Protein AF-A0AAD8EHT3-F1 (afdb_monomer_lite)

Sequence (189 aa):
LVNNEAGGGKAASSDLCIQLLSHLYFESTPKNPLKSAIARMLMTFPEESHDTVCAHLSASLNKLITAHTTPIQANTVMVAINCCFDNFSLGVSAVSCHVALVLEFIKTSLKSYLLQLSEDVSPAKKMEICQMVHNAVRTTVSLLQKCQTEVRQVVSAETGHKDELDSIMNLADLITIQCRITDSSQMMW

Radius of gyration: 20.11 Å; chains: 1; bounding box: 76×44×55 Å

Organism: Diploptera punctata (NCBI:txid6984)

Structure (mmCIF, N/CA/C/O backbone):
data_AF-A0AAD8EHT3-F1
#
_entry.id   AF-A0AAD8EHT3-F1
#
loop_
_atom_site.group_PDB
_atom_site.id
_atom_site.type_symbol
_atom_site.label_atom_id
_atom_site.label_alt_id
_atom_site.label_comp_id
_atom_site.label_asym_id
_atom_site.label_entity_id
_atom_site.label_seq_id
_atom_site.pdbx_PDB_ins_code
_atom_site.Cartn_x
_atom_site.Cartn_y
_atom_site.Cartn_z
_atom_site.occupancy
_atom_site.B_iso_or_equiv
_atom_site.auth_seq_id
_atom_site.auth_comp_id
_atom_site.auth_asym_id
_atom_site.auth_atom_id
_atom_site.pdbx_PDB_model_num
ATOM 1 N N . LEU A 1 1 ? -42.923 4.205 32.806 1.00 37.31 1 LEU A N 1
ATOM 2 C CA . LEU A 1 1 ? -42.535 3.334 31.676 1.00 37.31 1 LEU A CA 1
ATOM 3 C C . LEU A 1 1 ? -42.015 4.241 30.572 1.00 37.31 1 LEU A C 1
ATOM 5 O O . LEU A 1 1 ? -42.803 4.810 29.833 1.00 37.31 1 LEU A O 1
ATOM 9 N N . VAL A 1 2 ? -40.708 4.497 30.591 1.00 36.97 2 VAL A N 1
ATOM 10 C CA . VAL A 1 2 ? -40.001 5.323 29.603 1.00 36.97 2 VAL A CA 1
ATOM 11 C C . VAL A 1 2 ? -39.417 4.349 28.587 1.00 36.97 2 VAL A C 1
ATOM 13 O O . VAL A 1 2 ? -38.594 3.521 28.970 1.00 36.97 2 VAL A O 1
ATOM 16 N N . ASN A 1 3 ? -39.883 4.402 27.338 1.00 37.06 3 ASN A N 1
ATOM 17 C CA . ASN A 1 3 ? -39.340 3.587 26.255 1.00 37.06 3 ASN A CA 1
ATOM 18 C C . ASN A 1 3 ? -38.229 4.339 25.518 1.00 37.06 3 ASN A C 1
ATOM 20 O O . ASN A 1 3 ? -38.344 5.516 25.186 1.00 37.06 3 ASN A O 1
ATOM 24 N N . ASN A 1 4 ? -37.148 3.592 25.327 1.00 43.16 4 ASN A N 1
ATOM 25 C CA . ASN A 1 4 ? -35.853 3.931 24.766 1.00 43.16 4 ASN A CA 1
ATOM 26 C C . ASN A 1 4 ? -35.899 3.722 23.239 1.00 43.16 4 ASN A C 1
ATOM 28 O O . ASN A 1 4 ? -35.985 2.577 22.811 1.00 43.16 4 ASN A O 1
ATOM 32 N N . GLU A 1 5 ? -35.808 4.776 22.420 1.00 40.94 5 GLU A N 1
ATOM 33 C CA . GLU A 1 5 ? -35.665 4.653 20.949 1.00 40.94 5 GLU A CA 1
ATOM 34 C C . GLU A 1 5 ? -34.711 5.708 20.340 1.00 40.94 5 GLU A C 1
ATOM 36 O O . GLU A 1 5 ? -34.963 6.262 19.276 1.00 40.94 5 GLU A O 1
ATOM 41 N N . ALA A 1 6 ? -33.577 6.003 20.990 1.00 43.91 6 ALA A N 1
ATOM 42 C CA . ALA A 1 6 ? -32.605 6.987 20.474 1.00 43.91 6 ALA A CA 1
ATOM 43 C C . ALA A 1 6 ? -31.247 6.403 20.012 1.00 43.91 6 ALA A C 1
ATOM 45 O O . ALA A 1 6 ? -30.389 7.148 19.542 1.00 43.91 6 ALA A O 1
ATOM 46 N N . GLY A 1 7 ? -31.020 5.087 20.121 1.00 43.69 7 GLY A N 1
ATOM 47 C CA . GLY A 1 7 ? -29.690 4.481 19.915 1.00 43.69 7 GLY A CA 1
ATOM 48 C C . GLY A 1 7 ? -29.315 4.092 18.474 1.00 43.69 7 GLY A C 1
ATOM 49 O O . GLY A 1 7 ? -28.131 4.028 18.156 1.00 43.69 7 GLY A O 1
ATOM 50 N N . GLY A 1 8 ? -30.287 3.845 17.587 1.00 43.28 8 GLY A N 1
ATOM 51 C CA . GLY A 1 8 ? -30.030 3.200 16.285 1.00 43.28 8 GLY A CA 1
ATOM 52 C C . GLY A 1 8 ? -29.491 4.112 15.172 1.00 43.28 8 GLY A C 1
ATOM 53 O O . GLY A 1 8 ? -28.703 3.671 14.341 1.00 43.28 8 GLY A O 1
ATOM 54 N N . GLY A 1 9 ? -29.867 5.396 15.152 1.00 52.72 9 GLY A N 1
ATOM 55 C CA . GLY A 1 9 ? -29.523 6.307 14.046 1.00 52.72 9 GLY A CA 1
ATOM 56 C C . GLY A 1 9 ? -28.096 6.870 14.089 1.00 52.72 9 GLY A C 1
ATOM 57 O O . GLY A 1 9 ? -27.505 7.154 13.049 1.00 52.72 9 GLY A O 1
ATOM 58 N N . LYS A 1 10 ? -27.511 7.012 15.286 1.00 57.91 10 LYS A N 1
ATOM 59 C CA . LYS A 1 10 ? -26.190 7.638 15.472 1.00 57.91 10 LYS A CA 1
ATOM 60 C C . LYS A 1 10 ? -25.037 6.696 15.104 1.00 57.91 10 LYS A C 1
ATOM 62 O O . LYS A 1 10 ? -24.055 7.143 14.519 1.00 57.91 10 LYS A O 1
ATOM 67 N N . ALA A 1 11 ? -25.184 5.401 15.390 1.00 62.53 11 ALA A N 1
ATOM 68 C CA . ALA A 1 11 ? -24.190 4.381 15.057 1.00 62.53 11 ALA A CA 1
ATOM 69 C C . ALA A 1 11 ? -24.101 4.137 13.539 1.00 62.53 11 ALA A C 1
ATOM 71 O O . ALA A 1 11 ? -23.008 4.164 12.981 1.00 62.53 11 ALA A O 1
ATOM 72 N N . ALA A 1 12 ? -25.247 4.010 12.857 1.00 65.81 12 ALA A N 1
ATOM 73 C CA . ALA A 1 12 ? -25.299 3.814 11.405 1.00 65.81 12 ALA A CA 1
ATOM 74 C C . ALA A 1 12 ? -24.742 5.017 10.618 1.00 65.81 12 ALA A C 1
ATOM 76 O O . ALA A 1 12 ? -24.048 4.845 9.619 1.00 65.81 12 ALA A O 1
ATOM 77 N N . SER A 1 13 ? -24.996 6.245 11.089 1.00 76.81 13 SER A N 1
ATOM 78 C CA . SER A 1 13 ? -24.425 7.450 10.475 1.00 76.81 13 SER A CA 1
ATOM 79 C C . SER A 1 13 ? -22.910 7.550 10.677 1.00 76.81 13 SER A C 1
ATOM 81 O O . SER A 1 13 ? -22.218 8.037 9.787 1.00 76.81 13 SER A O 1
ATOM 83 N N . SER A 1 14 ? -22.395 7.114 11.832 1.00 86.00 14 SER A N 1
ATOM 84 C CA . SER A 1 14 ? -20.956 7.127 12.116 1.00 86.00 14 SER A CA 1
ATOM 85 C C . SER A 1 14 ? -20.207 6.115 11.252 1.00 86.00 14 SER A C 1
ATOM 87 O O . SER A 1 14 ? -19.150 6.440 10.720 1.00 86.00 14 SER A O 1
ATOM 89 N N . ASP A 1 15 ? -20.773 4.922 11.065 1.00 91.94 15 ASP A N 1
ATOM 90 C CA . ASP A 1 15 ? -20.191 3.877 10.219 1.00 91.94 15 ASP A CA 1
ATOM 91 C C . ASP A 1 15 ? -20.063 4.329 8.756 1.00 91.94 15 ASP A C 1
ATOM 93 O O . ASP A 1 15 ? -18.984 4.241 8.171 1.00 91.94 15 ASP A O 1
ATOM 97 N N . LEU A 1 16 ? -21.115 4.943 8.200 1.00 93.12 16 LEU A N 1
ATOM 98 C CA . LEU A 1 16 ? -21.077 5.510 6.849 1.00 93.12 16 LEU A CA 1
ATOM 99 C C . LEU A 1 16 ? -19.999 6.600 6.711 1.00 93.12 16 LEU A C 1
ATOM 101 O O . LEU A 1 16 ? -19.288 6.652 5.706 1.00 93.12 16 LEU A O 1
ATOM 105 N N . CYS A 1 17 ? -19.857 7.474 7.714 1.00 95.38 17 CYS A N 1
ATOM 106 C CA . CYS A 1 17 ? -18.812 8.498 7.722 1.00 95.38 17 CYS A CA 1
ATOM 107 C C . CYS A 1 17 ? -17.410 7.881 7.758 1.00 95.38 17 CYS A C 1
ATOM 109 O O . CYS A 1 17 ? -16.543 8.315 7.001 1.00 95.38 17 CYS A O 1
ATOM 111 N N . ILE A 1 18 ? -17.189 6.866 8.598 1.00 96.44 18 ILE A N 1
ATOM 112 C CA . ILE A 1 18 ? -15.921 6.132 8.674 1.00 96.44 18 ILE A CA 1
ATOM 113 C C . ILE A 1 18 ? -15.610 5.488 7.323 1.00 96.44 18 ILE A C 1
ATOM 115 O O . ILE A 1 18 ? -14.512 5.663 6.799 1.00 96.44 18 ILE A O 1
ATOM 119 N N . GLN A 1 19 ? -16.583 4.802 6.724 1.00 95.62 19 GLN A N 1
ATOM 120 C CA . GLN A 1 19 ? -16.431 4.161 5.423 1.00 95.62 19 GLN A CA 1
ATOM 121 C C . GLN A 1 19 ? -16.062 5.175 4.331 1.00 95.62 19 GLN A C 1
ATOM 123 O O . GLN A 1 19 ? -15.115 4.956 3.571 1.00 95.62 19 GLN A O 1
ATOM 128 N N . LEU A 1 20 ? -16.774 6.305 4.270 1.00 96.00 20 LEU A N 1
ATOM 129 C CA . LEU A 1 20 ? -16.511 7.364 3.298 1.00 96.00 20 LEU A CA 1
ATOM 130 C C . LEU A 1 20 ? -15.115 7.968 3.486 1.00 96.00 20 LEU A C 1
ATOM 132 O O . LEU A 1 20 ? -14.387 8.137 2.511 1.00 96.00 20 LEU A O 1
ATOM 136 N N . LEU A 1 21 ? -14.724 8.272 4.725 1.00 96.81 21 LEU A N 1
ATOM 137 C CA . LEU A 1 21 ? -13.402 8.818 5.033 1.00 96.81 21 LEU A CA 1
ATOM 138 C C . LEU A 1 21 ? -12.288 7.822 4.693 1.00 96.81 21 LEU A C 1
ATOM 140 O O . LEU A 1 21 ? -11.294 8.222 4.095 1.00 96.81 21 LEU A O 1
ATOM 144 N N . SER A 1 22 ? -12.464 6.535 4.994 1.00 96.56 22 SER A N 1
ATOM 145 C CA . SER A 1 22 ? -11.524 5.475 4.613 1.00 96.56 22 SER A CA 1
ATOM 146 C C . SER A 1 22 ? -11.367 5.371 3.095 1.00 96.56 22 SER A C 1
ATOM 148 O O . SER A 1 22 ? -10.245 5.285 2.598 1.00 96.56 22 SER A O 1
ATOM 150 N N . HIS A 1 23 ? -12.462 5.461 2.335 1.00 95.06 23 HIS A N 1
ATOM 151 C CA . HIS A 1 23 ? -12.397 5.475 0.874 1.00 95.06 23 HIS A CA 1
ATOM 152 C C . HIS A 1 23 ? -11.680 6.729 0.346 1.00 95.06 23 HIS A C 1
ATOM 154 O O . HIS A 1 23 ? -10.709 6.619 -0.404 1.00 95.06 23 HIS A O 1
ATOM 160 N N . LEU A 1 24 ? -12.083 7.920 0.805 1.00 95.38 24 LEU A N 1
ATOM 161 C CA . LEU A 1 24 ? -11.462 9.191 0.420 1.00 95.38 24 LEU A CA 1
ATOM 162 C C . LEU A 1 24 ? -9.980 9.256 0.796 1.00 95.38 24 LEU A C 1
ATOM 164 O O . LEU A 1 24 ? -9.190 9.863 0.071 1.00 95.38 24 LEU A O 1
ATOM 168 N N . TYR A 1 25 ? -9.586 8.632 1.910 1.00 96.50 25 TYR A N 1
ATOM 169 C CA . TYR A 1 25 ? -8.190 8.535 2.306 1.00 96.50 25 TYR A CA 1
ATOM 170 C C . TYR A 1 25 ? -7.372 7.882 1.196 1.00 96.50 25 TYR A C 1
ATOM 172 O O . TYR A 1 25 ? -6.340 8.432 0.819 1.00 96.50 25 TYR A O 1
ATOM 180 N N . PHE A 1 26 ? -7.820 6.752 0.648 1.00 95.06 26 PHE A N 1
ATOM 181 C CA . PHE A 1 26 ? -7.083 6.022 -0.383 1.00 95.06 26 PHE A CA 1
ATOM 182 C C . PHE A 1 26 ? -7.149 6.659 -1.775 1.00 95.06 26 PHE A C 1
ATOM 184 O O . PHE A 1 26 ? -6.147 6.613 -2.485 1.00 95.06 26 PHE A O 1
ATOM 191 N N . GLU A 1 27 ? -8.250 7.325 -2.123 1.00 92.25 27 GLU A N 1
ATOM 192 C CA . GLU A 1 27 ? -8.366 8.106 -3.368 1.00 92.25 27 GLU A CA 1
ATOM 193 C C . GLU A 1 27 ? -7.517 9.392 -3.340 1.00 92.25 27 GLU A C 1
ATOM 195 O O . GLU A 1 27 ? -7.136 9.942 -4.375 1.00 92.25 27 GLU A O 1
ATOM 200 N N . SER A 1 28 ? -7.186 9.892 -2.145 1.00 90.62 28 SER A N 1
ATOM 201 C CA . SER A 1 28 ? -6.383 11.104 -1.996 1.00 90.62 28 SER A CA 1
ATOM 202 C C . SER A 1 28 ? -4.919 10.873 -2.365 1.00 90.62 28 SER A C 1
ATOM 204 O O . SER A 1 28 ? -4.257 9.950 -1.868 1.00 90.62 28 SER A O 1
ATOM 206 N N . THR A 1 29 ? -4.378 11.795 -3.165 1.00 88.81 29 THR A N 1
ATOM 207 C CA . THR A 1 29 ? -2.983 11.758 -3.603 1.00 88.81 29 THR A CA 1
ATOM 208 C C . THR A 1 29 ? -1.998 11.841 -2.428 1.00 88.81 29 THR A C 1
ATOM 210 O O . THR A 1 29 ? -2.265 12.495 -1.411 1.00 88.81 29 THR A O 1
ATOM 213 N N . PRO A 1 30 ? -0.823 11.199 -2.542 1.00 85.94 30 PRO A N 1
ATOM 214 C CA . PRO A 1 30 ? 0.233 11.313 -1.541 1.00 85.94 30 PRO A CA 1
ATOM 215 C C . PRO A 1 30 ? 0.644 12.778 -1.341 1.00 85.94 30 PRO A C 1
ATOM 217 O O . PRO A 1 30 ? 0.691 13.544 -2.301 1.00 85.94 30 PRO A O 1
ATOM 220 N N . LYS A 1 31 ? 0.972 13.164 -0.101 1.00 84.50 31 LYS A N 1
ATOM 221 C CA . LYS A 1 31 ? 1.344 14.542 0.296 1.00 84.50 31 LYS A CA 1
ATOM 222 C C . LYS A 1 31 ? 0.239 15.599 0.138 1.00 84.50 31 LYS A C 1
ATOM 224 O O . LYS A 1 31 ? 0.491 16.774 0.392 1.00 84.50 31 LYS A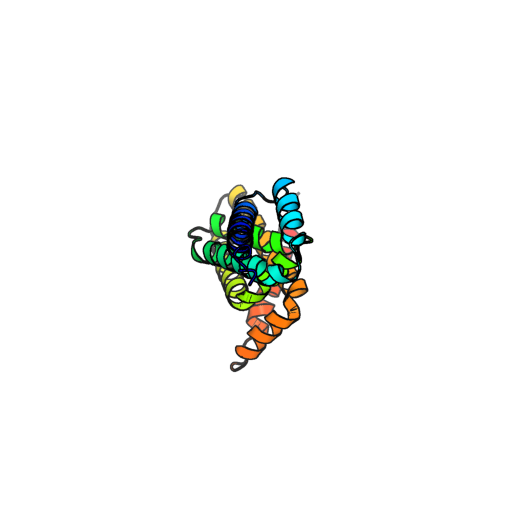 O 1
ATOM 229 N N . ASN A 1 32 ? -0.980 15.210 -0.235 1.00 87.12 32 ASN A N 1
ATOM 230 C CA . ASN A 1 32 ? -2.122 16.115 -0.231 1.00 87.12 32 ASN A CA 1
ATOM 231 C C . ASN A 1 32 ? -2.518 16.458 1.221 1.00 87.12 32 ASN A C 1
ATOM 233 O O . ASN A 1 32 ? -2.759 15.530 2.001 1.00 87.12 32 ASN A O 1
ATOM 237 N N . PRO A 1 33 ? -2.651 17.749 1.593 1.00 91.69 33 PRO A N 1
ATOM 238 C CA . PRO A 1 33 ? -3.118 18.151 2.923 1.00 91.69 33 PRO A CA 1
ATOM 239 C C . PRO A 1 33 ? -4.448 17.504 3.331 1.00 91.69 33 PRO A C 1
ATOM 241 O O . PRO A 1 33 ? -4.661 17.237 4.515 1.00 91.69 33 PRO A O 1
ATOM 244 N N . LEU A 1 34 ? -5.314 17.201 2.357 1.00 92.75 34 LEU A N 1
ATOM 245 C CA . LEU A 1 34 ? -6.569 16.488 2.570 1.00 92.75 34 LEU A CA 1
ATOM 246 C C . LEU A 1 34 ? -6.339 15.082 3.134 1.00 92.75 34 LEU A C 1
ATOM 248 O O . LEU A 1 34 ? -7.007 14.708 4.090 1.00 92.75 34 LEU A O 1
ATOM 252 N N . LYS A 1 35 ? -5.362 14.326 2.618 1.00 94.81 35 LYS A N 1
ATOM 253 C CA . LYS A 1 35 ? -5.069 12.963 3.093 1.00 94.81 35 LYS A CA 1
ATOM 254 C C . LYS A 1 35 ? -4.666 12.968 4.569 1.00 94.81 35 LYS A C 1
ATOM 256 O O . LYS A 1 35 ? -5.177 12.173 5.354 1.00 94.81 35 LYS A O 1
ATOM 261 N N . SER A 1 36 ? -3.807 13.911 4.964 1.00 94.00 36 SER A N 1
ATOM 262 C CA . SER A 1 36 ? -3.412 14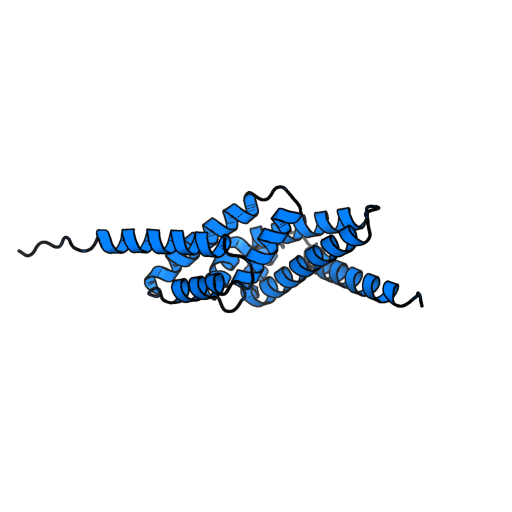.097 6.366 1.00 94.00 36 SER A CA 1
ATOM 263 C C . SER A 1 36 ? -4.570 14.590 7.236 1.00 94.00 36 SER A C 1
ATOM 265 O O . SER A 1 36 ? -4.673 14.200 8.396 1.00 94.00 36 SER A O 1
ATOM 267 N N . ALA A 1 37 ? -5.454 15.437 6.701 1.00 95.75 37 ALA A N 1
ATOM 268 C CA . ALA A 1 37 ? -6.655 15.861 7.411 1.00 95.75 37 ALA A CA 1
ATOM 269 C C . ALA A 1 37 ? -7.609 14.684 7.652 1.00 95.75 37 ALA A C 1
ATOM 271 O O . ALA A 1 37 ? -8.088 14.531 8.769 1.00 95.75 37 ALA A O 1
ATOM 272 N N . ILE A 1 38 ? -7.821 13.827 6.649 1.00 97.12 38 ILE A N 1
ATOM 273 C CA . ILE A 1 38 ? -8.643 12.619 6.766 1.00 97.12 38 ILE A CA 1
ATOM 274 C C . ILE A 1 38 ? -8.045 11.654 7.794 1.00 97.12 38 ILE A C 1
ATOM 276 O O . ILE A 1 38 ? -8.769 11.206 8.674 1.00 97.12 38 ILE A O 1
ATOM 280 N N . ALA A 1 39 ? -6.734 11.386 7.749 1.00 96.81 39 ALA A N 1
ATOM 281 C CA . ALA A 1 39 ? -6.072 10.544 8.752 1.00 96.81 39 ALA A CA 1
ATOM 282 C C . ALA A 1 39 ? -6.295 11.072 10.177 1.00 96.81 39 ALA A C 1
ATOM 284 O O . ALA A 1 39 ? -6.643 10.311 11.076 1.00 96.81 39 ALA A O 1
ATOM 285 N N . ARG A 1 40 ? -6.161 12.391 10.378 1.00 96.38 40 ARG A N 1
ATOM 286 C CA . ARG A 1 40 ? -6.462 13.024 11.669 1.00 96.38 40 ARG A CA 1
ATOM 287 C C . ARG A 1 40 ? -7.931 12.877 12.051 1.00 96.38 40 ARG A C 1
ATOM 289 O O . ARG A 1 40 ? -8.195 12.517 13.186 1.00 96.38 40 ARG A O 1
ATOM 296 N N . MET A 1 41 ? -8.868 13.105 11.130 1.00 96.62 41 MET A N 1
ATOM 297 C CA . MET A 1 41 ? -10.302 12.922 11.394 1.00 96.62 41 MET A CA 1
ATOM 298 C C . MET A 1 41 ? -10.620 11.481 11.810 1.00 96.62 41 MET A C 1
ATOM 300 O O . MET A 1 41 ? -11.324 11.271 12.792 1.00 96.62 41 MET A O 1
ATOM 304 N N . LEU A 1 42 ? -10.047 10.491 11.123 1.00 96.81 42 LEU A N 1
ATOM 305 C CA . LEU A 1 42 ? -10.203 9.077 11.469 1.00 96.81 42 LEU A CA 1
ATOM 306 C C . LEU A 1 42 ? -9.671 8.764 12.877 1.00 96.81 42 LEU A C 1
ATOM 308 O O . LEU A 1 42 ? -10.299 8.007 13.605 1.00 96.81 42 LEU A O 1
ATOM 312 N N . MET A 1 43 ? -8.572 9.400 13.293 1.00 96.19 43 MET A N 1
ATOM 313 C CA . MET A 1 43 ? -8.020 9.270 14.651 1.00 96.19 43 MET A CA 1
ATOM 314 C C . MET A 1 43 ? -8.768 10.085 15.723 1.00 96.19 43 MET A C 1
ATOM 316 O O . MET A 1 43 ? -8.449 9.956 16.899 1.00 96.19 43 MET A O 1
ATOM 320 N N . THR A 1 44 ? -9.720 10.949 15.348 1.00 95.94 44 THR A N 1
ATOM 321 C CA . THR A 1 44 ? -10.549 11.703 16.315 1.00 95.94 44 THR A CA 1
ATOM 322 C C . THR A 1 44 ? -11.849 10.996 16.682 1.00 95.94 44 THR A C 1
ATOM 324 O O . THR A 1 44 ? -12.582 11.491 17.540 1.00 95.94 44 THR A O 1
ATOM 327 N N . PHE A 1 45 ? -12.159 9.866 16.039 1.00 94.56 45 PHE A N 1
ATOM 328 C CA . PHE A 1 45 ? -13.281 9.039 16.469 1.00 94.56 45 PHE A CA 1
ATOM 329 C C . PHE A 1 45 ? -13.034 8.491 17.885 1.00 94.56 45 PHE A C 1
ATOM 331 O O . PHE A 1 45 ? -11.883 8.362 18.300 1.00 94.56 45 PHE A O 1
ATOM 338 N N . PRO A 1 46 ? -14.100 8.181 18.644 1.00 94.00 46 PRO A N 1
ATOM 339 C CA . PRO A 1 46 ? -13.963 7.515 19.934 1.00 94.00 46 PRO A CA 1
ATOM 340 C C . PRO A 1 46 ? -13.217 6.182 19.796 1.00 94.00 46 PRO A C 1
ATOM 342 O O . PRO A 1 46 ? -13.349 5.504 18.772 1.00 94.00 46 PRO A O 1
ATOM 345 N N . GLU A 1 47 ? -12.471 5.790 20.829 1.00 93.69 47 GLU A N 1
ATOM 346 C CA . GLU A 1 47 ? -11.647 4.573 20.820 1.00 93.69 47 GLU A CA 1
ATOM 347 C C . GLU A 1 47 ? -12.485 3.315 20.548 1.00 93.69 47 GLU A C 1
ATOM 349 O O . GLU A 1 47 ? -12.048 2.423 19.828 1.00 93.69 47 GLU A O 1
ATOM 354 N N . GLU A 1 48 ? -13.745 3.292 20.995 1.00 93.12 48 GLU A N 1
ATOM 355 C CA . GLU A 1 48 ? -14.686 2.195 20.747 1.00 93.12 48 GLU A CA 1
ATOM 356 C C . GLU A 1 48 ? -15.036 2.024 19.258 1.00 93.12 48 GLU A C 1
ATOM 358 O O . GLU A 1 48 ? -15.567 0.992 18.855 1.00 93.12 48 GLU A O 1
ATOM 363 N N . SER A 1 49 ? -14.769 3.039 18.430 1.00 94.56 49 SER A N 1
ATOM 364 C CA . SER A 1 49 ? -14.977 3.004 16.978 1.00 94.56 49 SER A CA 1
ATOM 365 C C . SER A 1 49 ? -13.701 2.687 16.196 1.00 94.56 49 SER A C 1
ATOM 367 O O . SER A 1 49 ? -13.775 2.506 14.980 1.00 94.56 49 SER A O 1
ATOM 369 N N . HIS A 1 50 ? -12.533 2.620 16.845 1.00 95.25 50 HIS A N 1
ATOM 370 C CA . HIS A 1 50 ? -11.260 2.392 16.157 1.00 95.25 50 HIS A CA 1
ATOM 371 C C . HIS A 1 50 ? -11.199 1.033 15.464 1.00 95.25 50 HIS A C 1
ATOM 373 O O . HIS A 1 50 ? -10.689 0.963 14.349 1.00 95.25 50 HIS A O 1
ATOM 379 N N . ASP A 1 51 ? -11.786 -0.014 16.043 1.00 95.38 51 ASP A N 1
ATOM 380 C CA . ASP A 1 51 ? -11.867 -1.327 15.392 1.00 95.38 51 ASP A CA 1
ATOM 381 C C . ASP A 1 51 ? -12.656 -1.253 14.078 1.00 95.38 51 ASP A C 1
ATOM 383 O O . ASP A 1 51 ? -12.225 -1.786 13.054 1.00 95.38 51 ASP A O 1
ATOM 387 N N . THR A 1 52 ? -13.766 -0.510 14.064 1.00 95.81 52 THR A N 1
ATOM 388 C CA . THR A 1 52 ? -14.567 -0.257 12.858 1.00 95.81 52 THR A CA 1
ATOM 389 C C . THR A 1 52 ? -13.791 0.563 11.826 1.00 95.81 52 THR A C 1
ATOM 391 O O . THR A 1 52 ? -13.812 0.245 10.635 1.00 95.81 52 THR A O 1
ATOM 394 N N . VAL A 1 53 ? -13.051 1.592 12.260 1.00 97.06 53 VAL A N 1
ATOM 395 C CA . VAL A 1 53 ? -12.161 2.368 11.379 1.00 97.06 53 VAL A CA 1
ATOM 396 C C . VAL A 1 53 ? -11.101 1.469 10.747 1.00 97.06 53 VAL A C 1
ATOM 398 O O . VAL A 1 53 ? -10.947 1.466 9.523 1.00 97.06 53 VAL A O 1
ATOM 401 N N . CYS A 1 54 ? -10.411 0.671 11.561 1.00 96.81 54 CYS A N 1
ATOM 402 C CA . CYS A 1 54 ? -9.415 -0.295 11.115 1.00 96.81 54 CYS A CA 1
ATOM 403 C C . CYS A 1 54 ? -10.016 -1.302 10.130 1.00 96.81 54 CYS A C 1
ATOM 405 O O . CYS A 1 54 ? -9.401 -1.565 9.097 1.00 96.81 54 CYS A O 1
ATOM 407 N N . ALA A 1 55 ? -11.224 -1.813 10.379 1.00 96.62 55 ALA A N 1
ATOM 408 C CA . ALA A 1 55 ? -11.904 -2.746 9.483 1.00 96.62 55 ALA A CA 1
ATOM 409 C C . ALA A 1 55 ? -12.188 -2.127 8.102 1.00 96.62 55 ALA A C 1
ATOM 411 O O . ALA A 1 55 ? -11.861 -2.732 7.078 1.00 96.62 55 ALA A O 1
ATOM 412 N N . HIS A 1 56 ? -12.724 -0.901 8.046 1.00 97.50 56 HIS A N 1
ATOM 413 C CA . HIS A 1 56 ? -12.997 -0.209 6.776 1.00 97.50 56 HIS A CA 1
ATOM 414 C C . HIS A 1 56 ? -11.720 0.169 6.017 1.00 97.50 56 HIS A C 1
ATOM 416 O O . HIS A 1 56 ? -11.673 0.045 4.787 1.00 97.50 56 HIS A O 1
ATOM 422 N N . LEU A 1 57 ? -10.669 0.602 6.723 1.00 97.56 57 LEU A N 1
ATOM 423 C CA . LEU A 1 57 ? -9.355 0.862 6.125 1.00 97.56 57 LEU A CA 1
ATOM 424 C C . LEU A 1 57 ? -8.751 -0.418 5.542 1.00 97.56 57 LEU A C 1
ATOM 426 O O . LEU A 1 57 ? -8.306 -0.415 4.396 1.00 97.56 57 LEU A O 1
ATOM 430 N N . SER A 1 58 ? -8.790 -1.513 6.300 1.00 96.44 58 SER A N 1
ATOM 431 C CA . SER A 1 58 ? -8.271 -2.822 5.893 1.00 96.44 58 SER A CA 1
ATOM 432 C C . SER A 1 58 ? -9.009 -3.364 4.673 1.00 96.44 58 SER A C 1
ATOM 434 O O . SER A 1 58 ? -8.387 -3.771 3.694 1.00 96.44 58 SER A O 1
ATOM 436 N N . ALA A 1 59 ? -10.344 -3.298 4.676 1.00 96.12 59 ALA A N 1
ATOM 437 C CA . ALA A 1 59 ? -11.167 -3.718 3.546 1.00 96.12 59 ALA A CA 1
ATOM 438 C C . ALA A 1 59 ? -10.867 -2.897 2.282 1.00 96.12 59 ALA A C 1
ATOM 440 O O . ALA A 1 59 ? -10.729 -3.455 1.189 1.00 96.12 59 ALA A O 1
ATOM 441 N N . SER A 1 60 ? -10.713 -1.577 2.431 1.00 95.62 60 SER A N 1
ATOM 442 C CA . SER A 1 60 ? -10.352 -0.684 1.326 1.00 95.62 60 SER A CA 1
ATOM 443 C C . SER A 1 60 ? -8.959 -1.005 0.782 1.00 95.62 60 SER A C 1
ATOM 445 O O . SER A 1 60 ? -8.784 -1.123 -0.431 1.00 95.62 60 SER A O 1
ATOM 447 N N . LEU A 1 61 ? -7.983 -1.223 1.665 1.00 95.69 61 LEU A N 1
ATOM 448 C CA . LEU A 1 61 ? -6.621 -1.582 1.289 1.00 95.69 61 LEU A CA 1
ATOM 449 C C . LEU A 1 61 ? -6.563 -2.926 0.554 1.00 95.69 61 LEU A C 1
ATOM 451 O O . LEU A 1 61 ? -5.944 -3.022 -0.504 1.00 95.69 61 LEU A O 1
ATOM 455 N N . ASN A 1 62 ? -7.251 -3.949 1.059 1.00 95.06 62 ASN A N 1
ATOM 456 C CA . ASN A 1 62 ? -7.309 -5.258 0.410 1.00 95.06 62 ASN A CA 1
ATOM 457 C C . ASN A 1 62 ? -7.917 -5.174 -0.986 1.00 95.06 62 ASN A C 1
ATOM 459 O O . ASN A 1 62 ? -7.427 -5.815 -1.915 1.00 95.06 62 ASN A O 1
ATOM 463 N N . LYS A 1 63 ? -8.961 -4.357 -1.164 1.00 95.25 63 LYS A N 1
ATOM 464 C CA . LYS A 1 63 ? -9.550 -4.115 -2.483 1.00 95.25 63 LYS A CA 1
ATOM 465 C C . LYS A 1 63 ? -8.530 -3.502 -3.445 1.00 95.25 63 LYS A C 1
ATOM 467 O O . LYS A 1 63 ? -8.456 -3.928 -4.591 1.00 95.25 63 LYS A O 1
ATOM 472 N N . LEU A 1 64 ? -7.712 -2.554 -2.989 1.00 94.44 64 LEU A N 1
ATOM 473 C CA . LEU A 1 64 ? -6.641 -1.969 -3.805 1.00 94.44 64 LEU A CA 1
ATOM 474 C C . LEU A 1 64 ? -5.570 -3.002 -4.168 1.00 94.44 64 LEU A C 1
ATOM 476 O O . LEU A 1 64 ? -5.195 -3.119 -5.334 1.00 94.44 64 LEU A O 1
ATOM 480 N N . ILE A 1 65 ? -5.119 -3.787 -3.185 1.00 95.25 65 ILE A N 1
ATOM 481 C CA . ILE A 1 65 ? -4.119 -4.842 -3.389 1.00 95.25 65 ILE A CA 1
ATOM 482 C C . ILE A 1 65 ? -4.641 -5.929 -4.329 1.00 95.25 65 ILE A C 1
ATOM 484 O O . ILE A 1 65 ? -3.866 -6.489 -5.086 1.00 95.25 65 ILE A O 1
ATOM 488 N N . THR A 1 66 ? -5.934 -6.229 -4.348 1.00 93.00 66 THR A N 1
ATOM 489 C CA . THR A 1 66 ? -6.485 -7.283 -5.219 1.00 93.00 66 THR A CA 1
ATOM 490 C C . THR A 1 66 ? -6.912 -6.785 -6.600 1.00 93.00 66 THR A C 1
ATOM 492 O O . THR A 1 66 ? -6.966 -7.579 -7.533 1.00 93.00 66 THR A O 1
ATOM 495 N N . ALA A 1 67 ? -7.193 -5.488 -6.762 1.00 92.56 67 ALA A N 1
ATOM 496 C CA . ALA A 1 67 ? -7.697 -4.922 -8.016 1.00 92.56 67 ALA A CA 1
ATOM 497 C C . ALA A 1 67 ? -6.613 -4.371 -8.963 1.00 92.56 67 ALA A C 1
ATOM 499 O O . ALA A 1 67 ? -6.940 -3.977 -10.083 1.00 92.56 67 ALA A O 1
ATOM 500 N N . HIS A 1 68 ? -5.344 -4.291 -8.546 1.00 89.25 68 HIS A N 1
ATOM 501 C CA . HIS A 1 68 ? -4.282 -3.792 -9.424 1.00 89.25 68 HIS A CA 1
ATOM 502 C C . HIS A 1 68 ? -4.025 -4.757 -10.592 1.00 89.25 68 HIS A C 1
ATOM 504 O O . HIS A 1 68 ? -4.002 -5.972 -10.432 1.00 89.25 68 HIS A O 1
ATOM 510 N N . THR A 1 69 ? -3.799 -4.199 -11.780 1.00 88.06 69 THR A N 1
ATOM 511 C CA . THR A 1 69 ? -3.582 -4.980 -13.012 1.00 88.06 69 THR A CA 1
ATOM 512 C C . THR A 1 69 ? -2.288 -4.617 -13.729 1.00 88.06 69 THR A C 1
ATOM 514 O O . THR A 1 69 ? -1.815 -5.376 -14.570 1.00 88.06 69 THR A O 1
ATOM 517 N N . THR A 1 70 ? -1.689 -3.469 -13.402 1.00 93.44 70 THR A N 1
ATOM 518 C CA . THR A 1 70 ? -0.473 -2.976 -14.059 1.00 93.44 70 THR A CA 1
ATOM 519 C C . THR A 1 70 ? 0.616 -2.620 -13.045 1.00 93.44 70 THR A C 1
ATOM 521 O O . THR A 1 70 ? 0.300 -2.293 -11.898 1.00 93.44 70 THR A O 1
ATOM 524 N N . PRO A 1 71 ? 1.898 -2.599 -13.455 1.00 92.44 71 PRO A N 1
ATOM 525 C CA . PRO A 1 71 ? 3.003 -2.158 -12.598 1.00 92.44 71 PRO A CA 1
ATOM 526 C C . PRO A 1 71 ? 2.812 -0.740 -12.038 1.00 92.44 71 PRO A C 1
ATOM 528 O O . PRO A 1 71 ? 3.111 -0.479 -10.878 1.00 92.44 71 PRO A O 1
ATOM 531 N N . ILE A 1 72 ? 2.249 0.169 -12.840 1.00 93.88 72 ILE A N 1
ATOM 532 C CA . ILE A 1 72 ? 1.968 1.547 -12.418 1.00 93.88 72 ILE A CA 1
ATOM 533 C C . ILE A 1 72 ? 0.895 1.559 -11.323 1.00 93.88 72 ILE A C 1
ATOM 535 O O . ILE A 1 72 ? 1.056 2.236 -10.309 1.00 93.88 72 ILE A O 1
ATOM 539 N N . GLN A 1 73 ? -0.180 0.782 -11.493 1.00 95.00 73 GLN A N 1
ATOM 540 C CA . GLN A 1 73 ? -1.216 0.642 -10.468 1.00 95.00 73 GLN A CA 1
ATOM 541 C C . GLN A 1 73 ? -0.658 -0.000 -9.195 1.00 95.00 73 GLN A C 1
ATOM 543 O O . GLN A 1 73 ? -0.927 0.502 -8.107 1.00 95.00 73 GLN A O 1
ATOM 548 N N . ALA A 1 74 ? 0.165 -1.046 -9.317 1.00 96.31 74 ALA A N 1
ATOM 549 C CA . ALA A 1 74 ? 0.845 -1.657 -8.179 1.00 96.31 74 ALA A CA 1
ATOM 550 C C . ALA A 1 74 ? 1.707 -0.629 -7.426 1.00 96.31 74 ALA A C 1
ATOM 552 O O . ALA A 1 74 ? 1.655 -0.551 -6.202 1.00 96.31 74 ALA A O 1
ATOM 553 N N . ASN A 1 75 ? 2.431 0.243 -8.131 1.00 96.50 75 ASN A N 1
ATOM 554 C CA . ASN A 1 75 ? 3.190 1.310 -7.486 1.00 96.50 75 ASN A CA 1
ATOM 555 C C . ASN A 1 75 ? 2.282 2.333 -6.777 1.00 96.50 75 ASN A C 1
ATOM 557 O O . ASN A 1 75 ? 2.615 2.779 -5.682 1.00 96.50 75 ASN A O 1
ATOM 561 N N . THR A 1 76 ? 1.113 2.671 -7.329 1.00 95.69 76 THR A N 1
ATOM 562 C CA . THR A 1 76 ? 0.125 3.506 -6.622 1.00 95.69 76 THR A CA 1
ATOM 563 C C . THR A 1 76 ? -0.335 2.853 -5.317 1.00 95.69 76 THR A C 1
ATOM 565 O O . THR A 1 76 ? -0.360 3.515 -4.278 1.00 95.69 76 THR A O 1
ATOM 568 N N . VAL A 1 77 ? -0.632 1.549 -5.338 1.00 96.69 77 VAL A N 1
ATOM 569 C CA . VAL A 1 77 ? -0.992 0.785 -4.132 1.00 96.69 77 VAL A CA 1
ATOM 570 C C . VAL A 1 77 ? 0.172 0.746 -3.137 1.00 96.69 77 VAL A C 1
ATOM 572 O O . VAL A 1 77 ? -0.034 0.954 -1.945 1.00 96.69 77 VAL A O 1
ATOM 575 N N . MET A 1 78 ? 1.407 0.575 -3.617 1.00 96.06 78 MET A N 1
ATOM 576 C CA . MET A 1 78 ? 2.623 0.614 -2.799 1.00 96.06 78 MET A CA 1
ATOM 577 C C . MET A 1 78 ? 2.744 1.937 -2.034 1.00 96.06 78 MET A C 1
ATOM 579 O O . MET A 1 78 ? 2.956 1.959 -0.823 1.00 96.06 78 MET A O 1
ATOM 583 N N . VAL A 1 79 ? 2.548 3.060 -2.729 1.00 96.00 79 VAL A N 1
ATOM 584 C CA . VAL A 1 79 ? 2.581 4.384 -2.103 1.00 96.00 79 VAL A CA 1
ATOM 585 C C . VAL A 1 79 ? 1.423 4.558 -1.116 1.00 96.00 79 VAL A C 1
ATOM 587 O O . VAL A 1 79 ? 1.621 5.146 -0.054 1.00 96.00 79 VAL A O 1
ATOM 590 N N . ALA A 1 80 ? 0.238 4.023 -1.421 1.00 96.00 80 ALA A N 1
ATOM 591 C CA . ALA A 1 80 ? -0.903 4.045 -0.512 1.00 96.00 80 ALA A CA 1
ATOM 592 C C . ALA A 1 80 ? -0.629 3.276 0.793 1.00 96.00 80 ALA A C 1
ATOM 594 O O . ALA A 1 80 ? -0.883 3.825 1.865 1.00 96.00 80 ALA A O 1
ATOM 595 N N . ILE A 1 81 ? -0.041 2.074 0.715 1.00 97.06 81 ILE A N 1
ATOM 596 C CA . ILE A 1 81 ? 0.433 1.314 1.886 1.00 97.06 81 ILE A CA 1
ATOM 597 C C . ILE A 1 81 ? 1.444 2.152 2.668 1.00 97.06 81 ILE A C 1
ATOM 599 O O . ILE A 1 81 ? 1.325 2.304 3.880 1.00 97.06 81 ILE A O 1
ATOM 603 N N . ASN A 1 82 ? 2.416 2.756 1.980 1.00 95.56 82 ASN A N 1
ATOM 604 C CA . ASN A 1 82 ? 3.432 3.564 2.642 1.00 95.56 82 ASN A CA 1
ATOM 605 C C . ASN A 1 82 ? 2.844 4.787 3.372 1.00 95.56 82 ASN A C 1
ATOM 607 O O . ASN A 1 82 ? 3.367 5.195 4.407 1.00 95.56 82 ASN A O 1
ATOM 611 N N . CYS A 1 83 ? 1.755 5.373 2.866 1.00 96.00 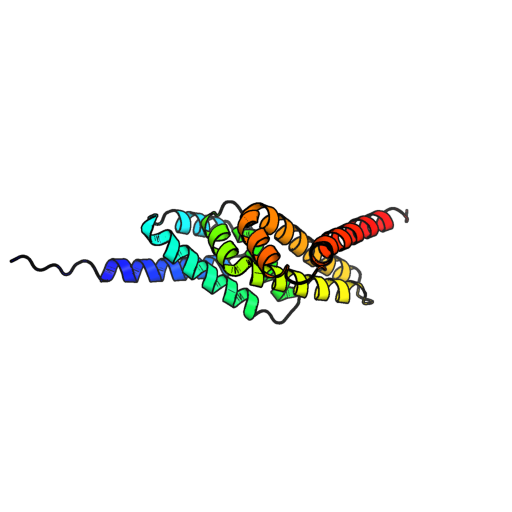83 CYS A N 1
ATOM 612 C CA . CYS A 1 83 ? 1.046 6.453 3.553 1.00 96.00 83 CYS A CA 1
ATOM 613 C C . CYS A 1 83 ? 0.376 6.001 4.858 1.00 96.00 83 CYS A C 1
ATOM 615 O O . CYS A 1 83 ? 0.281 6.813 5.776 1.00 96.00 83 CYS A O 1
ATOM 617 N N . CYS A 1 84 ? -0.035 4.735 4.980 1.00 97.06 84 CYS A N 1
ATOM 618 C CA . CYS A 1 84 ? -0.579 4.203 6.232 1.00 97.06 84 CYS A CA 1
ATOM 619 C C . CYS A 1 84 ? 0.443 4.245 7.380 1.00 97.06 84 CYS A C 1
ATOM 621 O O . CYS A 1 84 ? 0.055 4.282 8.542 1.00 97.06 84 CYS A O 1
ATOM 623 N N . PHE A 1 85 ? 1.743 4.285 7.072 1.00 95.88 85 PHE A N 1
ATOM 624 C CA . PHE A 1 85 ? 2.811 4.376 8.069 1.00 95.88 85 PHE A CA 1
ATOM 625 C C . PHE A 1 85 ? 3.190 5.818 8.453 1.00 95.88 85 PHE A C 1
ATOM 627 O O . PHE A 1 85 ? 3.993 6.013 9.370 1.00 95.88 85 PHE A O 1
ATOM 634 N N . ASP A 1 86 ? 2.639 6.834 7.779 1.00 92.69 86 ASP A N 1
ATOM 635 C CA . ASP A 1 86 ? 2.975 8.244 8.002 1.00 92.69 86 ASP A CA 1
ATOM 636 C C . ASP A 1 86 ? 2.091 8.867 9.092 1.00 92.69 86 ASP A C 1
ATOM 638 O O . ASP A 1 86 ? 1.025 9.417 8.818 1.00 92.69 86 ASP A O 1
ATOM 642 N N . ASN A 1 87 ? 2.542 8.759 10.347 1.00 92.38 87 ASN A N 1
ATOM 643 C CA . ASN A 1 87 ? 1.891 9.351 11.526 1.00 92.38 87 ASN A CA 1
ATOM 644 C C . ASN A 1 87 ? 0.402 8.980 11.678 1.00 92.38 87 ASN A C 1
ATOM 646 O O . ASN A 1 87 ? -0.392 9.765 12.198 1.00 92.38 87 ASN A O 1
ATOM 650 N N . PHE A 1 88 ? 0.024 7.782 11.225 1.00 96.38 88 PHE A N 1
ATOM 651 C CA . PHE A 1 88 ? -1.358 7.318 11.202 1.00 96.38 88 PHE A CA 1
ATOM 652 C C . PHE A 1 88 ? -1.476 5.925 11.834 1.00 96.38 88 PHE A C 1
ATOM 654 O O . PHE A 1 88 ? -1.374 4.910 11.153 1.00 96.38 88 PHE A O 1
ATOM 661 N N . SER A 1 89 ? -1.677 5.863 13.154 1.00 96.94 89 SER A N 1
ATOM 662 C CA . SER A 1 89 ? -1.688 4.598 13.911 1.00 96.94 89 SER A CA 1
ATOM 663 C C . SER A 1 89 ? -2.764 3.619 13.435 1.00 96.94 89 SER A C 1
ATOM 665 O O . SER A 1 89 ? -2.461 2.447 13.250 1.00 96.94 89 SER A O 1
ATOM 667 N N . LEU A 1 90 ? -3.979 4.099 13.146 1.00 97.75 90 LEU A N 1
ATOM 668 C CA . LEU A 1 90 ? -5.057 3.259 12.601 1.00 97.75 90 LEU A CA 1
ATOM 669 C C . LEU A 1 90 ? -4.720 2.719 11.202 1.00 97.75 90 LEU A C 1
ATOM 671 O O . LEU A 1 90 ? -5.133 1.619 10.847 1.00 97.75 90 LEU A O 1
ATOM 675 N N . GLY A 1 91 ? -3.921 3.454 10.421 1.00 97.81 91 GLY A N 1
ATOM 676 C CA . GLY A 1 91 ? -3.362 2.964 9.162 1.00 97.81 91 GLY A CA 1
ATOM 677 C C . GLY A 1 91 ? -2.374 1.817 9.376 1.00 97.81 91 GLY A C 1
ATOM 678 O O . GLY A 1 91 ? -2.454 0.810 8.675 1.00 97.81 91 GLY A O 1
ATOM 679 N N . VAL A 1 92 ? -1.476 1.938 10.361 1.00 98.06 92 VAL A N 1
ATOM 680 C CA . VAL A 1 92 ? -0.554 0.855 10.752 1.00 98.06 92 VAL A CA 1
ATOM 681 C C . VAL A 1 92 ? -1.340 -0.388 11.168 1.00 98.06 92 VAL A C 1
ATOM 683 O O . VAL A 1 92 ? -1.058 -1.471 10.663 1.00 98.06 92 VAL A O 1
ATOM 686 N N . SER A 1 93 ? -2.346 -0.227 12.031 1.00 97.56 93 SER A N 1
ATOM 687 C CA . SER A 1 93 ? -3.220 -1.318 12.476 1.00 97.56 93 SER A CA 1
ATOM 688 C C . SER A 1 93 ? -3.968 -1.971 11.312 1.00 97.56 93 SER A C 1
ATOM 690 O O . SER A 1 93 ? -4.044 -3.190 11.233 1.00 97.56 93 SER A O 1
ATOM 692 N N . ALA A 1 94 ? -4.466 -1.185 10.355 1.00 97.31 94 ALA A N 1
ATOM 693 C CA . ALA A 1 94 ? -5.141 -1.733 9.182 1.00 97.31 94 ALA A CA 1
ATOM 694 C C . ALA A 1 94 ? -4.203 -2.563 8.285 1.00 97.31 94 ALA A C 1
ATOM 696 O O . ALA A 1 94 ? -4.586 -3.600 7.746 1.00 97.31 94 ALA A O 1
ATOM 697 N N . VAL A 1 95 ? -2.948 -2.128 8.129 1.00 97.69 95 VAL A N 1
ATOM 698 C CA . VAL A 1 95 ? -1.932 -2.901 7.400 1.00 97.69 95 VAL A CA 1
ATOM 699 C C . VAL A 1 95 ? -1.545 -4.164 8.175 1.00 97.69 95 VAL A C 1
ATOM 701 O O . VAL A 1 95 ? -1.362 -5.218 7.562 1.00 97.69 95 VAL A O 1
ATOM 704 N N . SER A 1 96 ? -1.446 -4.084 9.508 1.00 96.19 96 SER A N 1
ATOM 705 C CA . SER A 1 96 ? -1.020 -5.211 10.343 1.00 96.19 96 SER A CA 1
ATOM 706 C C . SER A 1 96 ? -1.993 -6.398 10.278 1.00 96.19 96 SER A C 1
ATOM 708 O O . SER A 1 96 ? -1.557 -7.549 10.305 1.00 96.19 96 SER A O 1
ATOM 710 N N . CYS A 1 97 ? -3.287 -6.142 10.046 1.00 94.00 97 CYS A N 1
ATOM 711 C CA . CYS A 1 97 ? -4.301 -7.175 9.800 1.00 94.00 97 CYS A CA 1
ATOM 712 C C . CYS A 1 97 ? -4.037 -8.041 8.552 1.00 94.00 97 CYS A C 1
ATOM 714 O O . CYS A 1 97 ? -4.562 -9.151 8.454 1.00 94.00 97 CYS A O 1
ATOM 716 N N . HIS A 1 98 ? -3.241 -7.559 7.591 1.00 91.62 98 HIS A N 1
ATOM 717 C CA . HIS A 1 98 ? -3.039 -8.203 6.288 1.00 91.62 98 HIS A CA 1
ATOM 718 C C . HIS A 1 98 ? -1.563 -8.303 5.883 1.00 91.62 98 HIS A C 1
ATOM 720 O O . HIS A 1 98 ? -1.235 -8.289 4.697 1.00 91.62 98 HIS A O 1
ATOM 726 N N . VAL A 1 99 ? -0.656 -8.449 6.854 1.00 91.00 99 VAL A N 1
ATOM 727 C CA . VAL A 1 99 ? 0.801 -8.472 6.613 1.00 91.00 99 VAL A CA 1
ATOM 728 C C . VAL A 1 99 ? 1.227 -9.518 5.588 1.00 91.00 99 VAL A C 1
ATOM 730 O O . VAL A 1 99 ? 2.015 -9.193 4.705 1.00 91.00 99 VAL A O 1
ATOM 733 N N . ALA A 1 100 ? 0.684 -10.737 5.645 1.00 87.62 100 ALA A N 1
ATOM 734 C CA . ALA A 1 100 ? 1.007 -11.784 4.672 1.00 87.62 100 ALA A CA 1
ATOM 735 C C . ALA A 1 100 ? 0.636 -11.372 3.234 1.00 87.62 100 ALA A C 1
ATOM 737 O O . ALA A 1 100 ? 1.449 -11.482 2.317 1.00 87.62 100 ALA A O 1
ATOM 738 N N . LEU A 1 101 ? -0.567 -10.813 3.048 1.00 91.25 101 LEU A N 1
ATOM 739 C CA . LEU A 1 101 ? -1.033 -10.313 1.753 1.00 91.25 101 LEU A CA 1
ATOM 740 C C . LEU A 1 101 ? -0.149 -9.163 1.247 1.00 91.25 101 LEU A C 1
ATOM 742 O O . LEU A 1 101 ? 0.204 -9.122 0.071 1.00 91.25 101 LEU A O 1
ATOM 746 N N . VAL A 1 102 ? 0.227 -8.240 2.134 1.00 93.75 102 VAL A N 1
ATOM 747 C CA . VAL A 1 102 ? 1.082 -7.094 1.800 1.00 93.75 102 VAL A CA 1
ATOM 748 C C . VAL A 1 102 ? 2.495 -7.545 1.421 1.00 93.75 102 VAL A C 1
ATOM 750 O O . VAL A 1 102 ? 3.047 -7.041 0.444 1.00 93.75 102 VAL A O 1
ATOM 753 N N . LEU A 1 103 ? 3.074 -8.510 2.139 1.00 88.88 103 LEU A N 1
ATOM 754 C CA . LEU A 1 103 ? 4.388 -9.076 1.820 1.00 88.88 103 LEU A CA 1
ATOM 755 C C . LEU A 1 103 ? 4.394 -9.762 0.450 1.00 88.88 103 LEU A C 1
ATOM 757 O O . LEU A 1 103 ? 5.276 -9.486 -0.367 1.00 88.88 103 LEU A O 1
ATOM 761 N N . GLU A 1 104 ? 3.399 -10.603 0.161 1.00 88.12 104 GLU A N 1
ATOM 762 C CA . GLU A 1 104 ? 3.310 -11.284 -1.135 1.00 88.12 104 GLU A CA 1
ATOM 763 C C . GLU A 1 104 ? 3.072 -10.288 -2.283 1.00 88.12 104 GLU A C 1
ATOM 765 O O . GLU A 1 104 ? 3.680 -10.401 -3.354 1.00 88.12 104 GLU A O 1
ATOM 770 N N . PHE A 1 105 ? 2.263 -9.252 -2.041 1.00 94.56 105 PHE A N 1
ATOM 771 C CA . PHE A 1 105 ? 2.073 -8.147 -2.978 1.00 94.56 105 PHE A CA 1
ATOM 772 C C . PHE A 1 105 ? 3.386 -7.408 -3.281 1.00 94.56 105 PHE A C 1
ATOM 774 O O . PHE A 1 105 ? 3.714 -7.181 -4.451 1.00 94.56 105 PHE A O 1
ATOM 781 N N . ILE A 1 106 ? 4.167 -7.063 -2.250 1.00 92.12 106 ILE A N 1
ATOM 782 C CA . ILE A 1 106 ? 5.470 -6.399 -2.397 1.00 92.12 106 ILE A CA 1
ATOM 783 C C . ILE A 1 106 ? 6.423 -7.270 -3.217 1.00 92.12 106 ILE A C 1
ATOM 785 O O . ILE A 1 106 ? 7.028 -6.791 -4.178 1.00 92.12 106 ILE A O 1
ATOM 789 N N . LYS A 1 107 ? 6.530 -8.553 -2.865 1.00 86.19 107 LYS A N 1
ATOM 790 C CA . LYS A 1 107 ? 7.392 -9.533 -3.534 1.00 86.19 107 LYS A CA 1
ATOM 791 C C . LYS A 1 107 ? 7.039 -9.682 -5.012 1.00 86.19 107 LYS A C 1
ATOM 793 O O . LYS A 1 107 ? 7.927 -9.624 -5.863 1.00 86.19 107 LYS A O 1
ATOM 798 N N . THR A 1 108 ? 5.755 -9.831 -5.330 1.00 89.25 108 THR A N 1
ATOM 799 C CA . THR A 1 108 ? 5.278 -9.960 -6.715 1.00 89.25 108 THR A CA 1
ATOM 800 C C . THR A 1 108 ? 5.533 -8.683 -7.516 1.00 89.25 108 THR A C 1
ATOM 802 O O . THR A 1 108 ? 6.037 -8.743 -8.640 1.00 89.25 108 THR A O 1
ATOM 805 N N . SER A 1 109 ? 5.277 -7.519 -6.914 1.00 92.38 109 SER A N 1
ATOM 806 C CA . SER A 1 109 ? 5.528 -6.215 -7.538 1.00 92.38 109 SER A CA 1
ATOM 807 C C . SER A 1 109 ? 7.012 -6.005 -7.839 1.00 92.38 109 SER A C 1
ATOM 809 O O . SER A 1 109 ? 7.372 -5.648 -8.958 1.00 92.38 109 SER A O 1
ATOM 811 N N . LEU A 1 110 ? 7.892 -6.289 -6.873 1.00 87.62 110 LEU A N 1
ATOM 812 C CA . LEU A 1 110 ? 9.339 -6.166 -7.048 1.00 87.62 110 LEU A CA 1
ATOM 813 C C . LEU A 1 110 ? 9.866 -7.077 -8.152 1.00 87.62 110 LEU A C 1
ATOM 815 O O . LEU A 1 110 ? 10.615 -6.605 -9.004 1.00 87.62 110 LEU A O 1
ATOM 819 N N . LYS A 1 111 ? 9.441 -8.346 -8.191 1.00 86.56 111 LYS A N 1
ATOM 820 C CA . LYS A 1 111 ? 9.803 -9.264 -9.283 1.00 86.56 111 LYS A CA 1
ATOM 821 C C . LYS A 1 111 ? 9.423 -8.688 -10.650 1.00 86.56 111 LYS A C 1
ATOM 823 O O . LYS A 1 111 ? 10.242 -8.707 -11.565 1.00 86.56 111 LYS A O 1
ATOM 828 N N . SER A 1 112 ? 8.217 -8.129 -10.771 1.00 89.25 112 SER A N 1
ATOM 829 C CA . SER A 1 112 ? 7.740 -7.492 -12.005 1.00 89.25 112 SER A CA 1
ATOM 830 C C . SER A 1 112 ? 8.559 -6.256 -12.399 1.00 89.25 112 SER A C 1
ATOM 832 O O . SER A 1 112 ? 8.891 -6.079 -13.572 1.00 89.25 112 SER A O 1
ATOM 834 N N . TYR A 1 113 ? 8.933 -5.406 -11.438 1.00 89.50 113 TYR A N 1
ATOM 835 C CA . TYR A 1 113 ? 9.758 -4.223 -11.706 1.00 89.50 113 TYR A CA 1
ATOM 836 C C . TYR A 1 113 ? 11.173 -4.600 -12.155 1.00 89.50 113 TYR A C 1
ATOM 838 O O . TYR A 1 113 ? 11.706 -4.020 -13.095 1.00 89.50 113 TYR A O 1
ATOM 846 N N . LEU A 1 114 ? 11.782 -5.591 -11.509 1.00 86.00 114 LEU A N 1
ATOM 847 C CA . LEU A 1 114 ? 13.136 -6.034 -11.839 1.00 86.00 114 LEU A CA 1
ATOM 848 C C . LEU A 1 114 ? 13.200 -6.714 -13.204 1.00 86.00 114 LEU A C 1
ATOM 850 O O . LEU A 1 114 ? 14.157 -6.495 -13.943 1.00 86.00 114 LEU A O 1
ATOM 854 N N . LEU A 1 115 ? 12.162 -7.477 -13.562 1.00 87.50 115 LEU A N 1
ATOM 855 C CA . LEU A 1 115 ? 12.032 -8.034 -14.903 1.00 87.50 115 LEU A CA 1
ATOM 856 C C . LEU A 1 115 ? 12.014 -6.913 -15.953 1.00 87.50 115 LEU A C 1
ATOM 858 O O . LEU A 1 115 ? 12.813 -6.947 -16.882 1.00 87.50 115 LEU A O 1
ATOM 862 N N . GLN A 1 116 ? 11.216 -5.861 -15.745 1.00 87.94 116 GLN A N 1
ATOM 863 C CA . GLN A 1 116 ? 11.190 -4.699 -16.646 1.00 87.94 116 GLN A CA 1
ATOM 864 C C . GLN A 1 116 ? 12.523 -3.929 -16.695 1.00 87.94 116 GLN A C 1
ATOM 866 O O . GLN A 1 116 ? 12.854 -3.348 -17.723 1.00 87.94 116 GLN A O 1
ATOM 871 N N . LEU A 1 117 ? 13.310 -3.908 -15.612 1.00 86.25 117 LEU A N 1
ATOM 872 C CA . LEU A 1 117 ? 14.652 -3.302 -15.625 1.00 86.25 117 LEU A CA 1
ATOM 873 C C . LEU A 1 117 ? 15.663 -4.104 -16.449 1.00 86.25 117 LEU A C 1
ATOM 875 O O . LEU A 1 117 ? 16.629 -3.520 -16.942 1.00 86.25 117 LEU A O 1
ATOM 879 N N . SER A 1 118 ? 15.461 -5.418 -16.576 1.00 82.94 118 SER A N 1
ATOM 880 C CA . SER A 1 118 ? 16.314 -6.289 -17.391 1.00 82.94 118 SER A CA 1
ATOM 881 C C . SER A 1 118 ? 16.048 -6.164 -18.896 1.00 82.94 118 SER A C 1
ATOM 883 O O . SER A 1 118 ? 16.874 -6.590 -19.701 1.00 82.94 118 SER A O 1
ATOM 885 N N . GLU A 1 119 ? 14.924 -5.554 -19.276 1.00 90.00 119 GLU A N 1
ATOM 886 C CA . GLU A 1 119 ? 14.559 -5.289 -20.665 1.00 90.00 119 GLU A CA 1
ATOM 887 C C . GLU A 1 119 ? 15.303 -4.066 -21.230 1.00 90.00 119 GLU A C 1
ATOM 889 O O . GLU A 1 119 ? 15.701 -3.137 -20.511 1.00 90.00 119 GLU A O 1
ATOM 894 N N . ASP A 1 120 ? 15.465 -4.034 -22.555 1.00 90.94 120 ASP A N 1
ATOM 895 C CA . ASP A 1 120 ? 16.023 -2.874 -23.249 1.00 90.94 120 ASP A CA 1
ATOM 896 C C . ASP A 1 120 ? 14.970 -1.765 -23.385 1.00 90.94 120 ASP A C 1
ATOM 898 O O . ASP A 1 120 ? 14.278 -1.627 -24.394 1.00 90.94 120 ASP A O 1
ATOM 902 N N . VAL A 1 121 ? 14.801 -1.001 -22.306 1.00 91.31 121 VAL A N 1
ATOM 903 C CA . VAL A 1 121 ? 13.866 0.127 -22.230 1.00 91.31 121 VAL A CA 1
ATOM 904 C C . VAL A 1 121 ? 14.598 1.467 -22.226 1.00 91.31 121 VAL A C 1
ATOM 906 O O . VAL A 1 121 ? 15.772 1.571 -21.861 1.00 91.31 121 VAL A O 1
ATOM 909 N N . SER A 1 122 ? 13.886 2.531 -22.604 1.00 94.81 122 SER A N 1
ATOM 910 C CA . SER A 1 122 ? 14.453 3.881 -22.648 1.00 94.81 122 SER A CA 1
ATOM 911 C C . SER A 1 122 ? 14.984 4.332 -21.274 1.00 94.81 122 SER A C 1
ATOM 913 O O . SER A 1 122 ? 14.442 3.927 -20.239 1.00 94.81 122 SER A O 1
ATOM 915 N N . PRO A 1 123 ? 15.987 5.230 -21.218 1.00 90.94 123 PRO A N 1
ATOM 916 C CA . PRO A 1 123 ? 16.509 5.747 -19.950 1.00 90.94 123 PRO A CA 1
ATOM 917 C C . PRO A 1 123 ? 15.428 6.347 -19.037 1.00 90.94 123 PRO A C 1
ATOM 919 O O . PRO A 1 123 ? 15.443 6.130 -17.826 1.00 90.94 123 PRO A O 1
ATOM 922 N N . ALA A 1 124 ? 14.446 7.047 -19.617 1.00 93.69 124 ALA A N 1
ATOM 923 C CA . ALA A 1 124 ? 13.314 7.600 -18.875 1.00 93.69 124 ALA A CA 1
ATOM 924 C C . ALA A 1 124 ? 12.458 6.499 -18.227 1.00 93.69 124 ALA A C 1
ATOM 926 O O . ALA A 1 124 ? 12.073 6.620 -17.064 1.00 93.69 124 ALA A O 1
ATOM 927 N N . LYS A 1 125 ? 12.212 5.396 -18.947 1.00 92.25 125 LYS A N 1
ATOM 928 C CA . LYS A 1 125 ? 11.470 4.257 -18.404 1.00 92.25 125 LYS A CA 1
ATOM 929 C C . LYS A 1 125 ? 12.265 3.524 -17.323 1.00 92.25 125 LYS A C 1
ATOM 931 O O . LYS A 1 125 ? 11.690 3.191 -16.291 1.00 92.25 125 LYS A O 1
ATOM 936 N N . LYS A 1 126 ? 13.582 3.349 -17.495 1.00 89.12 126 LYS A N 1
ATOM 937 C CA . LYS A 1 126 ? 14.456 2.794 -16.441 1.00 89.12 126 LYS A CA 1
ATOM 938 C C . LYS A 1 126 ? 14.367 3.619 -15.157 1.00 89.12 126 LYS A C 1
ATOM 940 O O . LYS A 1 126 ? 14.193 3.048 -14.086 1.00 89.12 126 LYS A O 1
ATOM 945 N N . MET A 1 127 ? 14.403 4.949 -15.266 1.00 91.06 127 MET A N 1
ATOM 946 C CA . MET A 1 127 ? 14.259 5.851 -14.117 1.00 91.06 127 MET A CA 1
ATOM 947 C C . MET A 1 127 ? 12.904 5.690 -13.412 1.00 91.06 127 MET A C 1
ATOM 949 O O . MET A 1 127 ? 12.853 5.598 -12.186 1.00 91.06 127 MET A O 1
ATOM 953 N N . GLU A 1 128 ? 11.808 5.606 -14.173 1.00 94.12 128 GLU A N 1
ATOM 954 C CA . GLU A 1 128 ? 10.470 5.352 -13.625 1.00 94.12 128 GLU A CA 1
ATOM 955 C C . GLU A 1 128 ? 10.432 4.029 -12.845 1.00 94.12 128 GLU A C 1
ATOM 957 O O . GLU A 1 128 ? 9.936 3.985 -11.720 1.00 94.12 128 GLU A O 1
ATOM 962 N N . ILE A 1 129 ? 11.008 2.955 -13.396 1.00 90.69 129 ILE A N 1
ATOM 963 C CA . ILE A 1 129 ? 11.032 1.648 -12.733 1.00 90.69 129 ILE A CA 1
ATOM 964 C C . ILE A 1 129 ? 11.925 1.659 -11.489 1.00 90.69 129 ILE A C 1
ATOM 966 O O . ILE A 1 129 ? 11.521 1.129 -10.454 1.00 90.69 129 ILE A O 1
ATOM 970 N N . CYS A 1 130 ? 13.081 2.325 -11.525 1.00 89.31 130 CYS A N 1
ATOM 971 C CA . CYS A 1 130 ? 13.908 2.527 -10.334 1.00 89.31 130 CYS A CA 1
ATOM 972 C C . CYS A 1 130 ? 13.132 3.246 -9.220 1.00 89.31 130 CYS A C 1
ATOM 974 O O . CYS A 1 130 ? 13.214 2.845 -8.060 1.00 89.31 130 CYS A O 1
ATOM 976 N N . GLN A 1 131 ? 12.314 4.249 -9.558 1.00 92.12 131 GLN A N 1
ATOM 977 C CA . GLN A 1 131 ? 11.451 4.912 -8.580 1.00 92.12 131 GLN A CA 1
ATOM 978 C C . GLN A 1 131 ? 10.404 3.953 -7.986 1.00 92.12 131 GLN A C 1
ATOM 980 O O . GLN A 1 131 ? 10.138 4.010 -6.782 1.00 92.12 131 GLN A O 1
ATOM 985 N N . MET A 1 132 ? 9.831 3.056 -8.796 1.00 93.88 132 MET A N 1
ATOM 986 C CA . MET A 1 132 ? 8.897 2.024 -8.324 1.00 93.88 132 MET A CA 1
ATOM 987 C C . MET A 1 132 ? 9.577 1.026 -7.374 1.00 93.88 132 MET A C 1
ATOM 989 O O . MET A 1 132 ? 9.041 0.729 -6.304 1.00 93.88 132 MET A O 1
ATOM 993 N N . VAL A 1 133 ? 10.791 0.569 -7.707 1.00 89.75 133 VAL A N 1
ATOM 994 C CA . VAL A 1 133 ? 11.615 -0.284 -6.831 1.00 89.75 133 VAL A CA 1
ATOM 995 C C . VAL A 1 133 ? 11.920 0.431 -5.515 1.00 89.75 133 VAL A C 1
ATOM 997 O O . VAL A 1 133 ? 11.715 -0.137 -4.444 1.00 89.75 133 VAL A O 1
ATOM 1000 N N . HIS A 1 134 ? 12.336 1.697 -5.571 1.00 88.69 134 HIS A N 1
ATOM 1001 C CA . HIS A 1 134 ? 12.614 2.494 -4.380 1.00 88.69 134 HIS A CA 1
ATOM 1002 C C . HIS A 1 134 ? 11.380 2.629 -3.471 1.00 88.69 134 HIS A C 1
ATOM 1004 O O . HIS A 1 134 ? 11.484 2.478 -2.252 1.00 88.69 134 HIS A O 1
ATOM 1010 N N . ASN A 1 135 ? 10.193 2.860 -4.042 1.00 93.31 135 ASN A N 1
ATOM 1011 C CA . ASN A 1 135 ? 8.949 2.909 -3.271 1.00 93.31 135 ASN A CA 1
ATOM 1012 C C . ASN A 1 135 ? 8.637 1.563 -2.601 1.00 93.31 135 ASN A C 1
ATO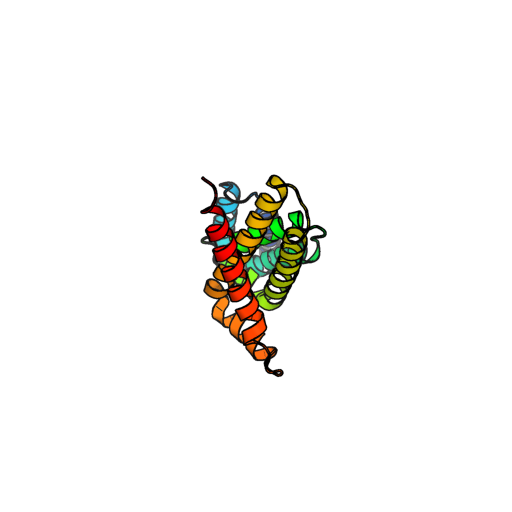M 1014 O O . ASN A 1 135 ? 8.225 1.542 -1.439 1.00 93.31 135 ASN A O 1
ATOM 1018 N N . ALA A 1 136 ? 8.866 0.446 -3.292 1.00 92.50 136 ALA A N 1
ATOM 1019 C CA . ALA A 1 136 ? 8.667 -0.888 -2.734 1.00 92.50 136 ALA A CA 1
ATOM 1020 C C . ALA A 1 136 ? 9.635 -1.190 -1.582 1.00 92.50 136 ALA A C 1
ATOM 1022 O O . ALA A 1 136 ? 9.209 -1.656 -0.523 1.00 92.50 136 ALA A O 1
ATOM 1023 N N . VAL A 1 137 ? 10.916 -0.841 -1.733 1.00 88.25 137 VAL A N 1
ATOM 1024 C CA . VAL A 1 137 ? 11.920 -0.969 -0.666 1.00 88.25 137 VAL A CA 1
ATOM 1025 C C . VAL A 1 137 ? 11.532 -0.120 0.544 1.00 88.25 137 VAL A C 1
ATOM 1027 O O . VAL A 1 137 ? 11.487 -0.623 1.664 1.00 88.25 137 VAL A O 1
ATOM 1030 N N . ARG A 1 138 ? 11.173 1.151 0.334 1.00 90.75 138 ARG A N 1
ATOM 1031 C CA . ARG A 1 138 ? 10.732 2.049 1.413 1.00 90.75 138 ARG A CA 1
ATOM 1032 C C . ARG A 1 138 ? 9.519 1.498 2.171 1.00 90.75 138 ARG A C 1
ATOM 1034 O O . ARG A 1 138 ? 9.479 1.557 3.402 1.00 90.75 138 ARG A O 1
ATOM 1041 N N . THR A 1 139 ? 8.554 0.950 1.437 1.00 93.75 139 THR A N 1
ATOM 1042 C CA . THR A 1 139 ? 7.346 0.336 2.006 1.00 93.75 139 THR A CA 1
ATOM 1043 C C . THR A 1 139 ? 7.696 -0.901 2.822 1.00 93.75 139 THR A C 1
ATOM 1045 O O . THR A 1 139 ? 7.222 -1.043 3.945 1.00 93.75 139 THR A O 1
ATOM 1048 N N . THR A 1 140 ? 8.591 -1.746 2.307 1.00 90.00 140 THR A N 1
ATOM 1049 C CA . THR A 1 140 ? 9.104 -2.932 3.006 1.00 90.00 140 THR A CA 1
ATOM 1050 C C . THR A 1 140 ? 9.767 -2.550 4.325 1.00 90.00 140 THR A C 1
ATOM 1052 O O . THR A 1 140 ? 9.435 -3.105 5.367 1.00 90.00 140 THR A O 1
ATOM 1055 N N . VAL A 1 141 ? 10.671 -1.566 4.308 1.00 88.69 141 VAL A N 1
ATOM 1056 C CA . VAL A 1 141 ? 11.353 -1.093 5.521 1.00 88.69 141 VAL A CA 1
ATOM 1057 C C . VAL A 1 141 ? 10.342 -0.581 6.544 1.00 88.69 141 VAL A C 1
ATOM 1059 O O . VAL A 1 141 ? 10.424 -0.937 7.717 1.00 88.69 141 VAL A O 1
ATOM 1062 N N . SER A 1 142 ? 9.354 0.198 6.104 1.00 93.69 142 SER A N 1
ATOM 1063 C CA . SER A 1 142 ? 8.307 0.714 6.989 1.00 93.69 142 SER A CA 1
ATOM 1064 C C . SER A 1 142 ? 7.458 -0.411 7.586 1.00 93.69 142 SER A C 1
ATOM 1066 O O . SER A 1 142 ? 7.200 -0.402 8.787 1.00 93.69 142 SER A O 1
ATOM 1068 N N . LEU A 1 143 ? 7.098 -1.419 6.788 1.00 93.25 143 LEU A N 1
ATOM 1069 C CA . LEU A 1 143 ? 6.365 -2.601 7.242 1.00 93.25 143 LEU A CA 1
ATOM 1070 C C . LEU A 1 143 ? 7.157 -3.379 8.304 1.00 93.25 143 LEU A C 1
ATOM 1072 O O . LEU A 1 143 ? 6.619 -3.687 9.364 1.00 93.25 143 LEU A O 1
ATOM 1076 N N . LEU A 1 144 ? 8.448 -3.630 8.067 1.00 88.00 144 LEU A N 1
ATOM 1077 C CA . LEU A 1 144 ? 9.325 -4.323 9.019 1.00 88.00 144 LEU A CA 1
ATOM 1078 C C . LEU A 1 144 ? 9.496 -3.552 10.334 1.00 88.00 144 LEU A C 1
ATOM 1080 O O . LEU A 1 144 ? 9.623 -4.162 11.394 1.00 88.00 144 LEU A O 1
ATOM 1084 N N . GLN A 1 145 ? 9.506 -2.220 10.271 1.00 88.69 145 GLN A N 1
ATOM 1085 C CA . GLN A 1 145 ? 9.646 -1.358 11.444 1.00 88.69 145 GLN A CA 1
ATOM 1086 C C . GLN A 1 145 ? 8.345 -1.214 12.238 1.00 88.69 145 GLN A C 1
ATOM 1088 O O . GLN A 1 145 ? 8.387 -1.121 13.462 1.00 88.69 145 GLN A O 1
ATOM 1093 N N . LYS A 1 146 ? 7.197 -1.136 11.556 1.00 94.81 146 LYS A N 1
ATOM 1094 C CA . LYS A 1 146 ? 5.906 -0.790 12.169 1.00 94.81 146 LYS A CA 1
ATOM 1095 C C . LYS A 1 146 ? 5.023 -2.000 12.479 1.00 94.81 146 LYS A C 1
ATOM 1097 O O . LYS A 1 146 ? 4.194 -1.895 13.372 1.00 94.81 146 LYS A O 1
ATOM 1102 N N . CYS A 1 147 ? 5.228 -3.126 11.799 1.00 92.12 147 CYS A N 1
ATOM 1103 C CA . CYS A 1 147 ? 4.457 -4.366 11.955 1.00 92.12 147 CYS A CA 1
ATOM 1104 C C . CYS A 1 147 ? 5.375 -5.555 12.293 1.00 92.12 147 CYS A C 1
ATOM 1106 O O . CYS A 1 147 ? 5.179 -6.671 11.815 1.00 92.12 147 CYS A O 1
ATOM 1108 N N . GLN A 1 148 ? 6.448 -5.313 13.058 1.00 87.69 148 GLN A N 1
ATOM 1109 C CA . GLN A 1 148 ? 7.499 -6.306 13.306 1.00 87.69 148 GLN A CA 1
ATOM 1110 C C . GLN A 1 148 ? 6.954 -7.604 13.921 1.00 87.69 148 GLN A C 1
ATOM 1112 O O . GLN A 1 148 ? 7.409 -8.693 13.568 1.00 87.69 148 GLN A O 1
ATOM 1117 N N . THR A 1 149 ? 6.009 -7.495 14.855 1.00 88.38 149 THR A N 1
ATOM 1118 C CA . THR A 1 149 ? 5.435 -8.643 15.564 1.00 88.38 149 THR A CA 1
ATOM 1119 C C . THR A 1 149 ? 4.647 -9.531 14.609 1.00 88.38 149 THR A C 1
ATOM 1121 O O . THR A 1 149 ? 4.867 -10.737 14.562 1.00 88.38 149 THR A O 1
ATOM 1124 N N . GLU A 1 150 ? 3.778 -8.931 13.805 1.00 90.00 150 GLU A N 1
ATOM 1125 C CA . GLU A 1 150 ? 2.929 -9.612 12.835 1.00 90.00 150 GLU A CA 1
ATOM 1126 C C . GLU A 1 150 ? 3.762 -10.213 11.701 1.00 90.00 150 GLU A C 1
ATOM 1128 O O . GLU A 1 150 ? 3.540 -11.358 11.317 1.00 90.00 150 GLU A O 1
ATOM 1133 N N . VAL A 1 151 ? 4.792 -9.502 11.224 1.00 83.56 151 VAL A N 1
ATOM 1134 C CA . VAL A 1 151 ? 5.753 -10.055 10.255 1.00 83.56 151 VAL A CA 1
ATOM 1135 C C . VAL A 1 151 ? 6.439 -11.291 10.831 1.00 83.56 151 VAL A C 1
ATOM 1137 O O . VAL A 1 151 ? 6.502 -12.318 10.162 1.00 83.56 151 VAL A O 1
ATOM 1140 N N . ARG A 1 152 ? 6.922 -11.235 12.081 1.00 79.88 152 ARG A N 1
ATOM 1141 C CA . ARG A 1 152 ? 7.540 -12.402 12.728 1.00 79.88 152 ARG A CA 1
ATOM 1142 C C . ARG A 1 152 ? 6.569 -13.569 12.826 1.00 79.88 152 ARG A C 1
ATOM 1144 O O . ARG A 1 152 ? 7.004 -14.694 12.626 1.00 79.88 152 ARG A O 1
ATOM 1151 N N . GLN A 1 153 ? 5.296 -13.326 13.128 1.00 82.94 153 GLN A N 1
ATOM 1152 C CA . GLN A 1 153 ? 4.279 -14.379 13.199 1.00 82.94 153 GLN A CA 1
ATOM 1153 C C . GLN A 1 153 ? 4.027 -15.028 11.838 1.00 82.94 153 GLN A C 1
ATOM 1155 O O . GLN A 1 153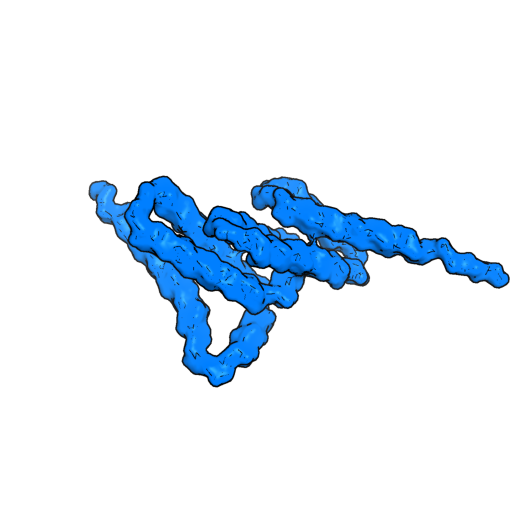 ? 4.014 -16.252 11.765 1.00 82.94 153 GLN A O 1
ATOM 1160 N N . VAL A 1 154 ? 3.876 -14.229 10.777 1.00 80.00 154 VAL A N 1
ATOM 1161 C CA . VAL A 1 154 ? 3.688 -14.736 9.408 1.00 80.00 154 VAL A CA 1
ATOM 1162 C C . VAL A 1 154 ? 4.877 -15.590 8.989 1.00 80.00 154 VAL A C 1
ATOM 1164 O O . VAL A 1 154 ? 4.679 -16.727 8.580 1.00 80.00 154 VAL A O 1
ATOM 1167 N N . VAL A 1 155 ? 6.101 -15.091 9.191 1.00 69.25 155 VAL A N 1
ATOM 1168 C CA . VAL A 1 155 ? 7.320 -15.859 8.908 1.00 69.25 155 VAL A CA 1
ATOM 1169 C C . VAL A 1 155 ? 7.319 -17.140 9.741 1.00 69.25 155 VAL A C 1
ATOM 1171 O O . VAL A 1 155 ? 7.334 -18.227 9.195 1.00 69.25 155 VAL A O 1
ATOM 1174 N N . SER A 1 156 ? 7.141 -17.050 11.061 1.00 69.31 156 SER A N 1
ATOM 1175 C CA . SER A 1 156 ? 7.130 -18.228 11.944 1.00 69.31 156 SER A CA 1
ATOM 1176 C C . SER A 1 156 ? 6.083 -19.284 11.562 1.00 69.31 156 SER A C 1
ATOM 1178 O O . SER A 1 156 ? 6.303 -20.466 11.800 1.00 69.31 156 SER A O 1
ATOM 1180 N N . ALA A 1 157 ? 4.950 -18.889 10.979 1.00 67.75 157 ALA A N 1
ATOM 1181 C CA . ALA A 1 157 ? 3.920 -19.812 10.508 1.00 67.75 157 ALA A CA 1
ATOM 1182 C C . ALA A 1 157 ? 4.286 -20.507 9.181 1.00 67.75 157 ALA A C 1
ATOM 1184 O O . ALA A 1 157 ? 3.808 -21.612 8.924 1.00 67.75 157 ALA A O 1
ATOM 1185 N N . GLU A 1 158 ? 5.143 -19.894 8.364 1.00 59.69 158 GLU A N 1
ATOM 1186 C CA . GLU A 1 158 ? 5.678 -20.457 7.119 1.00 59.69 158 GLU A CA 1
ATOM 1187 C C . GLU A 1 158 ? 6.920 -21.355 7.364 1.00 59.69 158 GLU A C 1
ATOM 1189 O O . GLU A 1 158 ? 7.171 -22.264 6.565 1.00 59.69 158 GLU A O 1
ATOM 1194 N N . THR A 1 159 ? 7.603 -21.215 8.520 1.00 47.00 159 THR A N 1
ATOM 1195 C CA . THR A 1 159 ? 8.865 -21.905 8.934 1.00 47.00 159 THR A CA 1
ATOM 1196 C C . THR A 1 159 ? 8.819 -23.436 9.089 1.00 47.00 159 THR A C 1
ATOM 1198 O O . THR A 1 159 ? 9.732 -24.056 9.644 1.00 47.00 159 THR A O 1
ATOM 1201 N N . GLY A 1 160 ? 7.821 -24.120 8.534 1.00 51.22 160 GLY A N 1
ATOM 1202 C CA . GLY A 1 160 ? 7.926 -25.562 8.317 1.00 51.22 160 GLY A CA 1
ATOM 1203 C C . GLY A 1 160 ? 9.037 -25.948 7.324 1.00 51.22 160 GLY A C 1
ATOM 1204 O O . GLY A 1 160 ? 9.392 -27.126 7.271 1.00 51.22 160 GLY A O 1
ATOM 1205 N N . HIS A 1 161 ? 9.564 -25.016 6.513 1.00 45.09 161 HIS A N 1
ATOM 1206 C CA . HIS A 1 161 ? 10.569 -25.262 5.466 1.00 45.09 161 HIS A CA 1
ATOM 1207 C C . HIS A 1 161 ? 11.695 -24.206 5.478 1.00 45.09 161 HIS A C 1
ATOM 1209 O O . HIS A 1 161 ? 11.472 -23.007 5.562 1.00 45.09 161 HIS A O 1
ATOM 1215 N N . LYS A 1 162 ? 12.932 -24.692 5.383 1.00 40.09 162 LYS A N 1
ATOM 1216 C CA . LYS A 1 162 ? 14.208 -24.094 5.812 1.00 40.09 162 LYS A CA 1
ATOM 1217 C C . LYS A 1 162 ? 14.793 -22.974 4.913 1.00 40.09 162 LYS A C 1
ATOM 1219 O O . LYS A 1 162 ? 16.001 -22.766 4.972 1.00 40.09 162 LYS A O 1
ATOM 1224 N N . ASP A 1 163 ? 13.972 -22.257 4.139 1.00 49.62 163 ASP A N 1
ATOM 1225 C CA . ASP A 1 163 ? 14.405 -21.329 3.061 1.00 49.62 163 ASP A CA 1
ATOM 1226 C C . ASP A 1 163 ? 14.067 -19.834 3.325 1.00 49.62 163 ASP A C 1
ATOM 1228 O O . ASP A 1 163 ? 14.056 -18.990 2.425 1.00 49.62 163 ASP A O 1
ATOM 1232 N N . GLU A 1 164 ? 13.741 -19.466 4.567 1.00 49.72 164 GLU A N 1
ATOM 1233 C CA . GLU A 1 164 ? 13.064 -18.190 4.878 1.00 49.72 164 GLU A CA 1
ATOM 1234 C C . GLU A 1 164 ? 13.955 -16.968 5.011 1.00 49.72 164 GLU A C 1
ATOM 1236 O O . GLU A 1 164 ? 13.523 -15.850 4.710 1.00 49.72 164 GLU A O 1
ATOM 1241 N N . LEU A 1 165 ? 15.205 -17.153 5.434 1.00 44.19 165 LEU A N 1
ATOM 1242 C CA . LEU A 1 165 ? 16.140 -16.040 5.428 1.00 44.19 165 LEU A CA 1
ATOM 1243 C C . LEU A 1 165 ? 16.455 -15.639 3.991 1.00 44.19 165 LEU A C 1
ATOM 1245 O O . LEU A 1 165 ? 16.578 -14.453 3.751 1.00 44.19 165 LEU A O 1
ATOM 1249 N N . ASP A 1 166 ? 16.441 -16.565 3.031 1.00 45.28 166 ASP A N 1
ATOM 1250 C CA . ASP A 1 166 ? 16.750 -16.285 1.627 1.00 45.28 166 ASP A CA 1
ATOM 1251 C C . ASP A 1 166 ? 15.651 -15.485 0.918 1.00 45.28 166 ASP A C 1
ATOM 1253 O O . ASP A 1 166 ? 15.946 -14.703 0.023 1.00 45.28 166 ASP A O 1
ATOM 1257 N N . SER A 1 167 ? 14.379 -15.580 1.318 1.00 44.66 167 SER A N 1
ATOM 1258 C CA . SER A 1 167 ? 13.305 -14.773 0.703 1.00 44.66 167 SER A CA 1
ATOM 1259 C C . SER A 1 167 ? 13.267 -13.323 1.211 1.00 44.66 167 SER A C 1
ATOM 1261 O O . SER A 1 167 ? 12.978 -12.407 0.438 1.00 44.66 167 SER A O 1
ATOM 1263 N N . ILE A 1 168 ? 13.610 -13.094 2.485 1.00 47.06 168 ILE A N 1
ATOM 1264 C CA . ILE A 1 168 ? 13.771 -11.748 3.066 1.00 47.06 168 ILE A CA 1
ATOM 1265 C C . ILE A 1 168 ? 15.169 -11.182 2.755 1.00 47.06 168 ILE A C 1
ATOM 1267 O O . ILE A 1 168 ? 15.303 -9.992 2.487 1.00 47.06 168 ILE A O 1
ATOM 1271 N N . MET A 1 169 ? 16.211 -12.014 2.705 1.00 48.03 169 MET A N 1
ATOM 1272 C CA . MET A 1 169 ? 17.547 -11.642 2.224 1.00 48.03 169 MET A CA 1
ATOM 1273 C C . MET A 1 169 ? 17.551 -11.377 0.730 1.00 48.03 169 MET A C 1
ATOM 1275 O O . MET A 1 169 ? 18.272 -10.483 0.321 1.00 48.03 169 MET A O 1
ATOM 1279 N N . ASN A 1 170 ? 16.675 -11.999 -0.064 1.00 53.56 170 ASN A N 1
ATOM 1280 C CA . ASN A 1 170 ? 16.472 -11.576 -1.445 1.00 53.56 170 ASN A CA 1
ATOM 1281 C C . ASN A 1 170 ? 16.094 -10.085 -1.503 1.00 53.56 170 ASN A C 1
ATOM 1283 O O . ASN A 1 170 ? 16.562 -9.391 -2.388 1.00 53.56 170 ASN A O 1
ATOM 1287 N N . LEU A 1 171 ? 15.354 -9.517 -0.539 1.00 50.97 171 LEU A N 1
ATOM 1288 C CA . LEU A 1 171 ? 15.143 -8.059 -0.490 1.00 50.97 171 LEU A CA 1
ATOM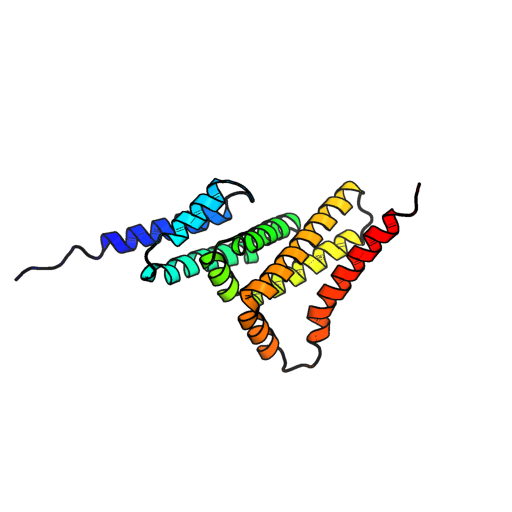 1289 C C . LEU A 1 171 ? 16.433 -7.283 -0.172 1.00 50.97 171 LEU A C 1
ATOM 1291 O O . LEU A 1 171 ? 16.645 -6.216 -0.743 1.00 50.97 171 LEU A O 1
ATOM 1295 N N . ALA A 1 172 ? 17.310 -7.806 0.688 1.00 48.25 172 ALA A N 1
ATOM 1296 C CA . ALA A 1 172 ? 18.624 -7.218 0.967 1.00 48.25 172 ALA A CA 1
ATOM 1297 C C . ALA A 1 172 ? 19.592 -7.330 -0.234 1.00 48.25 172 ALA A C 1
ATOM 1299 O O . ALA A 1 172 ? 20.313 -6.377 -0.535 1.00 48.25 172 ALA A O 1
ATOM 1300 N N . ASP A 1 173 ? 19.552 -8.432 -0.982 1.00 47.94 173 ASP A N 1
ATOM 1301 C CA . ASP A 1 173 ? 20.291 -8.637 -2.231 1.00 47.94 173 ASP A CA 1
ATOM 1302 C C . ASP A 1 173 ? 19.753 -7.723 -3.345 1.00 47.94 173 ASP A C 1
ATOM 1304 O O . ASP A 1 173 ? 20.523 -7.125 -4.100 1.00 47.94 173 ASP A O 1
ATOM 1308 N N . LEU A 1 174 ? 18.436 -7.501 -3.390 1.00 48.34 174 LEU A N 1
ATOM 1309 C CA . LEU A 1 174 ? 17.791 -6.532 -4.282 1.00 48.34 174 LEU A CA 1
ATOM 1310 C C . LEU A 1 174 ? 18.142 -5.076 -3.934 1.00 48.34 174 LEU A C 1
ATOM 1312 O O . LEU A 1 174 ? 18.326 -4.256 -4.835 1.00 48.34 174 LEU A O 1
ATOM 1316 N N . ILE A 1 175 ? 18.298 -4.749 -2.647 1.00 49.31 175 ILE A N 1
ATOM 1317 C CA . ILE A 1 175 ? 18.831 -3.455 -2.191 1.00 49.31 175 ILE A CA 1
ATOM 1318 C C . ILE A 1 175 ? 20.318 -3.320 -2.567 1.00 49.31 175 ILE A C 1
ATOM 1320 O O . ILE A 1 175 ? 20.754 -2.253 -2.998 1.00 49.31 175 ILE A O 1
ATOM 1324 N N . THR A 1 176 ? 21.092 -4.405 -2.502 1.00 45.97 176 THR A N 1
ATOM 1325 C CA . THR A 1 176 ? 22.506 -4.428 -2.918 1.00 45.97 176 THR A CA 1
ATOM 1326 C C . THR A 1 176 ? 22.672 -4.190 -4.428 1.00 45.97 176 THR A C 1
ATOM 1328 O O . THR A 1 176 ? 23.612 -3.510 -4.846 1.00 45.97 176 THR A O 1
ATOM 1331 N N . ILE A 1 177 ? 21.735 -4.663 -5.260 1.00 46.34 177 ILE A N 1
ATOM 1332 C CA . ILE A 1 177 ? 21.693 -4.354 -6.701 1.00 46.34 177 ILE A CA 1
ATOM 1333 C C . ILE A 1 177 ? 21.493 -2.850 -6.948 1.00 46.34 177 ILE A C 1
ATOM 1335 O O . ILE A 1 177 ? 22.153 -2.293 -7.824 1.00 46.34 177 ILE A O 1
ATOM 1339 N N . GLN A 1 178 ? 20.657 -2.168 -6.155 1.00 45.47 178 GLN A N 1
ATOM 1340 C CA . GLN A 1 178 ? 20.498 -0.710 -6.258 1.00 45.47 178 GLN A CA 1
ATOM 1341 C C . GLN A 1 178 ? 21.808 0.030 -5.946 1.00 45.47 178 GLN A C 1
ATOM 1343 O O . GLN A 1 178 ? 22.180 0.910 -6.717 1.00 45.47 178 GLN A O 1
ATOM 1348 N N . CYS A 1 179 ? 22.567 -0.383 -4.920 1.00 40.78 179 CYS A N 1
ATOM 1349 C CA . CYS A 1 179 ? 23.880 0.211 -4.631 1.00 40.78 179 CYS A CA 1
ATOM 1350 C C . CYS A 1 179 ? 24.852 0.099 -5.822 1.00 40.78 179 CYS A C 1
ATOM 1352 O O . CYS A 1 179 ? 25.500 1.085 -6.172 1.00 40.78 179 CYS A O 1
ATOM 1354 N N . ARG A 1 180 ? 24.890 -1.054 -6.508 1.00 41.22 180 ARG A N 1
ATOM 1355 C CA . ARG A 1 180 ? 25.765 -1.265 -7.679 1.00 41.22 180 ARG A CA 1
ATOM 1356 C C . ARG A 1 180 ? 25.350 -0.464 -8.915 1.00 41.22 180 ARG A C 1
ATOM 1358 O O . ARG A 1 180 ? 26.215 -0.067 -9.696 1.00 41.22 180 ARG A O 1
ATOM 1365 N N . ILE A 1 181 ? 24.054 -0.215 -9.106 1.00 44.06 181 ILE A N 1
ATOM 1366 C CA . ILE A 1 181 ? 23.569 0.625 -10.212 1.00 44.06 181 ILE A CA 1
ATOM 1367 C C . ILE A 1 181 ? 23.986 2.087 -9.982 1.00 44.06 181 ILE A C 1
ATOM 1369 O O . ILE A 1 181 ? 24.416 2.734 -10.933 1.00 44.06 181 ILE A O 1
ATOM 1373 N N . THR A 1 182 ? 23.972 2.582 -8.737 1.00 38.62 182 THR A N 1
ATOM 1374 C CA . THR A 1 182 ? 24.515 3.917 -8.410 1.00 38.62 182 THR A CA 1
ATOM 1375 C C . THR A 1 182 ? 26.033 4.021 -8.573 1.00 38.62 182 THR A C 1
ATOM 1377 O O . THR A 1 182 ? 26.502 5.043 -9.076 1.00 38.62 182 THR A O 1
ATOM 1380 N N . ASP A 1 183 ? 26.797 2.976 -8.235 1.00 34.59 183 ASP A N 1
ATOM 1381 C CA . ASP A 1 183 ? 28.259 2.954 -8.438 1.00 34.59 183 ASP A CA 1
ATOM 1382 C C . ASP A 1 183 ? 28.646 2.942 -9.927 1.00 34.59 183 ASP A C 1
ATOM 1384 O O . ASP A 1 183 ? 29.646 3.534 -10.332 1.00 34.59 183 ASP A O 1
ATOM 1388 N N . SER A 1 184 ? 27.819 2.331 -10.780 1.00 37.84 184 SER A N 1
ATOM 1389 C CA . SER A 1 184 ? 28.072 2.259 -12.228 1.00 37.84 184 SER A CA 1
ATOM 1390 C C . SER A 1 184 ? 27.843 3.598 -12.946 1.00 37.84 184 SER A C 1
ATOM 1392 O O . SER A 1 184 ? 28.356 3.809 -14.043 1.00 37.84 184 SER A O 1
ATOM 1394 N N . SER A 1 185 ? 27.108 4.529 -12.328 1.00 38.97 185 SER A N 1
ATOM 1395 C CA . SER A 1 185 ? 26.908 5.899 -12.825 1.00 38.97 185 SER A CA 1
ATOM 1396 C C . SER A 1 185 ? 28.011 6.892 -12.419 1.00 38.97 185 SER A C 1
ATOM 1398 O O . SER A 1 185 ? 27.931 8.059 -12.795 1.00 38.97 185 SER A O 1
ATOM 1400 N N . GLN A 1 186 ? 29.059 6.451 -11.708 1.00 38.78 186 GLN A N 1
ATOM 1401 C CA . GLN A 1 186 ? 30.247 7.270 -11.416 1.00 38.78 186 GLN A CA 1
ATOM 1402 C C . GLN A 1 186 ? 31.448 7.021 -12.346 1.00 38.78 186 GLN A C 1
ATOM 1404 O O . GLN A 1 186 ? 32.492 7.641 -12.161 1.00 38.78 186 GLN A O 1
ATOM 1409 N N . MET A 1 187 ? 31.309 6.209 -13.397 1.00 39.06 187 MET A N 1
ATOM 1410 C CA . MET A 1 187 ? 32.322 6.105 -14.457 1.00 39.06 187 MET A CA 1
ATOM 1411 C C . MET A 1 187 ? 31.746 6.478 -15.823 1.00 39.06 187 MET A C 1
ATOM 1413 O O . MET A 1 187 ? 31.528 5.615 -16.663 1.00 39.06 187 MET A O 1
ATOM 1417 N N . MET A 1 188 ? 31.489 7.770 -16.033 1.00 37.53 188 MET A N 1
ATOM 1418 C CA . MET A 1 188 ? 31.642 8.442 -17.333 1.00 37.53 188 MET A CA 1
ATOM 1419 C C . MET A 1 188 ? 31.459 9.959 -17.149 1.00 37.53 188 MET A C 1
ATOM 1421 O O . MET A 1 188 ? 30.384 10.509 -17.379 1.00 37.53 188 MET A O 1
ATOM 1425 N N . TRP A 1 189 ? 32.535 10.611 -16.710 1.00 41.72 189 TRP A N 1
ATOM 1426 C CA . TRP A 1 189 ? 32.956 11.928 -17.190 1.00 41.72 189 TRP A CA 1
ATOM 1427 C C . TRP A 1 189 ? 34.435 11.816 -17.537 1.00 41.72 189 TRP A C 1
ATOM 1429 O O . TRP A 1 189 ? 35.180 11.282 -16.683 1.00 41.72 189 TRP A O 1
#

pLDDT: mean 81.27, std 20.47, range [34.59, 98.06]

Foldseek 3Di:
DDDDDDPDPPVVVVLVVLLVLLLVLLVDDPPPVSNVVSLVVLVPDPPVCLVSSLVSNLVNLVCQLVPDDDLVSLLSSLVSLLVLLVPRLSSLSSCLVCVVSLLVSLLVSLVVLVVVCPDPDDPVVNVVSVVSLVSSLSSVVSCCVSNVPSVVVSLVVVPPDDCRVVSVVVSVVVVVVVVVVVVVVPPDD

Secondary structure (DSSP, 8-state):
------SHHHHHHHHHHHHHHHHHHHHSPTT-HHHHHHHHHHHTS-GGGHHHHHHHHHHHHHHHHHH--SHHHHHHHHHHHHHHTSS-HHHHHHHHTTHHHHHHHHHHHHHHHHHHHHS---HHHHHHHHHHHHHHHHHHHHHHHHSHHHHHHHHHHHTTSS-HHHHHHHHHHHHHHHHHHHHHTTS--